Protein AF-A0A2P4QMA5-F1 (afdb_monomer_lite)

Secondary structure (DSSP, 8-state):
-HHHHHHHHHHHHHHHHHTT-S-HHHHHHHHHHHHHHTT-SSPPPHHHHHHHHHHHHHHHTTT-HHHHHHHHHHHH-SS-HHHHHHHHH-S---S-----TTTTHHHHHHHHHHHHHHHHHHHH-TTTS---HHHHHHHHHHHHHHHHHHHHHHHHHHHH-TT--TT-GGGSHHHHHHHHHHHHHHHHHHHH-TTHHHHHHHHHHHHHHHHHTT----HHHHHHHHHHHHTTS-GGG-----GGG---S-HHHHSS---

Structure (mmCIF, N/CA/C/O backbone):
data_AF-A0A2P4QMA5-F1
#
_entry.id   AF-A0A2P4QMA5-F1
#
loop_
_atom_site.group_PDB
_atom_site.id
_atom_site.type_symbol
_atom_site.label_atom_id
_atom_site.label_alt_id
_atom_site.label_comp_id
_atom_site.label_asym_id
_atom_site.label_entity_id
_atom_site.label_seq_id
_atom_site.pdbx_PDB_ins_code
_atom_site.Cartn_x
_atom_site.Cartn_y
_atom_site.Cartn_z
_atom_site.occupancy
_atom_site.B_iso_or_equiv
_atom_site.auth_seq_id
_atom_site.auth_comp_id
_atom_site.auth_asym_id
_atom_site.auth_atom_id
_atom_site.pdbx_PDB_model_num
ATOM 1 N N . MET A 1 1 ? -17.454 -18.646 23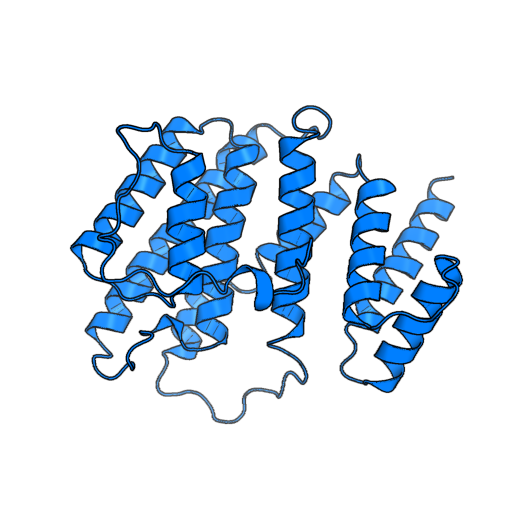.090 1.00 32.75 1 MET A N 1
ATOM 2 C CA . MET A 1 1 ? -17.421 -17.352 22.368 1.00 32.75 1 MET A CA 1
ATOM 3 C C . MET A 1 1 ? -16.168 -17.196 21.505 1.00 32.75 1 MET A C 1
ATOM 5 O O . MET A 1 1 ? -16.319 -17.121 20.299 1.00 32.75 1 MET A O 1
ATOM 9 N N . VAL A 1 2 ? -14.946 -17.261 22.054 1.00 24.50 2 VAL A N 1
ATOM 10 C CA . VAL A 1 2 ? -13.675 -17.095 21.297 1.00 24.50 2 VAL A CA 1
ATOM 11 C C . VAL A 1 2 ? -13.481 -18.101 20.140 1.00 24.50 2 VAL A C 1
ATOM 13 O O . VAL A 1 2 ? -12.929 -17.750 19.104 1.00 24.50 2 VAL A O 1
ATOM 16 N N . GLN A 1 3 ? -13.981 -19.336 20.260 1.00 23.36 3 GLN A N 1
ATOM 17 C CA . GLN A 1 3 ? -13.894 -20.343 19.187 1.00 23.36 3 GLN A CA 1
ATOM 18 C C . GLN A 1 3 ? -14.856 -20.109 18.007 1.00 23.36 3 GLN A C 1
ATOM 20 O O . GLN A 1 3 ? -14.558 -20.556 16.902 1.00 23.36 3 GLN A O 1
ATOM 25 N N . ILE A 1 4 ? -15.977 -19.407 18.215 1.00 29.34 4 ILE A N 1
ATOM 26 C CA . ILE A 1 4 ? -16.958 -19.117 17.152 1.00 29.34 4 ILE A CA 1
ATOM 27 C C . ILE A 1 4 ? -16.417 -17.994 16.257 1.00 29.34 4 ILE A C 1
ATOM 29 O O . ILE A 1 4 ? -16.331 -18.171 15.046 1.00 29.34 4 ILE A O 1
ATOM 33 N N . TYR A 1 5 ? -15.888 -16.924 16.867 1.00 29.39 5 TYR A N 1
ATOM 34 C CA . TYR A 1 5 ? -15.217 -15.830 16.153 1.00 29.39 5 TYR A CA 1
ATOM 35 C C . TYR A 1 5 ? -14.024 -16.299 15.308 1.00 29.39 5 TYR A C 1
ATOM 37 O O . TYR A 1 5 ? -13.790 -15.777 14.221 1.00 29.39 5 TYR A O 1
ATOM 45 N N . ARG A 1 6 ? -13.278 -17.307 15.783 1.00 29.84 6 ARG A N 1
ATOM 46 C CA . ARG A 1 6 ? -12.120 -17.861 15.065 1.00 29.84 6 ARG A CA 1
ATOM 47 C C . ARG A 1 6 ? -12.529 -18.657 13.820 1.00 29.84 6 ARG A C 1
ATOM 49 O O . ARG A 1 6 ? -11.827 -18.585 12.817 1.00 29.84 6 ARG A O 1
ATOM 56 N N . LYS A 1 7 ? -13.659 -19.375 13.878 1.00 30.81 7 LYS A N 1
ATOM 57 C CA . LYS A 1 7 ? -14.217 -20.113 12.733 1.00 30.81 7 LYS A CA 1
ATOM 58 C C . LYS A 1 7 ? -14.774 -19.163 11.673 1.00 30.81 7 LYS A C 1
ATOM 60 O O . LYS A 1 7 ? -14.420 -19.311 10.514 1.00 30.81 7 LYS A O 1
ATOM 65 N N . GLU A 1 8 ? -15.559 -18.157 12.060 1.00 36.59 8 GLU A N 1
ATOM 66 C CA . GLU A 1 8 ? -16.131 -17.192 11.103 1.00 36.59 8 GLU A CA 1
ATOM 67 C C . GLU A 1 8 ? -15.062 -16.347 10.395 1.00 36.59 8 GLU A C 1
ATOM 69 O O . GLU A 1 8 ? -15.147 -16.146 9.184 1.00 36.59 8 GLU A O 1
ATOM 74 N N . TYR A 1 9 ? -14.019 -15.924 11.119 1.00 39.56 9 TYR A N 1
ATOM 75 C CA . TYR A 1 9 ? -12.880 -15.209 10.536 1.00 39.56 9 TYR A CA 1
ATOM 76 C C . TYR A 1 9 ? -12.120 -16.078 9.524 1.00 39.56 9 TYR A C 1
ATOM 78 O O . TYR A 1 9 ? -11.794 -15.616 8.434 1.00 39.56 9 TYR A O 1
ATOM 86 N N . GLN A 1 10 ? -11.876 -17.355 9.849 1.00 38.22 10 GLN A N 1
ATOM 87 C CA . GLN A 1 10 ? -11.195 -18.290 8.948 1.00 38.22 10 GLN A CA 1
ATOM 88 C C . GLN A 1 10 ? -12.017 -18.595 7.694 1.00 38.22 10 GLN A C 1
ATOM 90 O O . GLN A 1 10 ? -11.462 -18.578 6.601 1.00 38.22 10 GLN A O 1
ATOM 95 N N . THR A 1 11 ? -13.327 -18.824 7.820 1.00 44.12 11 THR A N 1
ATOM 96 C CA . THR A 1 11 ? -14.190 -19.132 6.668 1.00 44.12 11 THR A CA 1
ATOM 97 C C . THR A 1 11 ? -14.345 -17.938 5.723 1.00 44.12 11 THR A C 1
ATOM 99 O O . THR A 1 11 ? -14.419 -18.126 4.515 1.00 44.12 11 THR A O 1
ATOM 102 N N . ARG A 1 12 ? -14.348 -16.701 6.234 1.00 46.75 12 ARG A N 1
ATOM 103 C CA . ARG A 1 12 ? -14.527 -15.500 5.397 1.00 46.75 12 ARG A CA 1
ATOM 104 C C . ARG A 1 12 ? -13.215 -14.934 4.857 1.00 46.75 12 ARG A C 1
ATOM 106 O O . ARG A 1 12 ? -13.182 -14.499 3.714 1.00 46.75 12 ARG A O 1
ATOM 113 N N . SER A 1 13 ? -12.116 -15.043 5.608 1.00 49.38 13 SER A N 1
ATOM 114 C CA . SER A 1 13 ? -10.766 -14.832 5.062 1.00 49.38 13 SER A CA 1
ATOM 115 C C . SER A 1 13 ? -10.452 -15.839 3.948 1.00 49.38 13 SER A C 1
ATOM 117 O O . SER A 1 13 ? -9.771 -15.499 2.986 1.00 49.38 13 SER A O 1
ATOM 119 N N . PHE A 1 14 ? -11.000 -17.054 4.037 1.00 50.94 14 PHE A N 1
ATOM 120 C CA . PHE A 1 14 ? -10.937 -18.049 2.971 1.00 50.94 14 PHE A CA 1
ATOM 121 C C . PHE A 1 14 ? -11.753 -17.649 1.731 1.00 50.94 14 PHE A C 1
ATOM 123 O O . PHE A 1 14 ? -11.253 -17.811 0.628 1.00 50.94 14 PHE A O 1
ATOM 130 N N . LEU A 1 15 ? -12.945 -17.059 1.885 1.00 54.97 15 LEU A N 1
ATOM 131 C CA . LEU A 1 15 ? -13.723 -16.541 0.747 1.00 54.97 15 LEU A CA 1
ATOM 132 C C . LEU A 1 15 ? -13.028 -15.377 0.029 1.00 54.97 15 LEU A C 1
ATOM 134 O O . LEU A 1 15 ? -13.084 -15.316 -1.192 1.00 54.97 15 LEU A O 1
ATOM 138 N N . VAL A 1 16 ? -12.324 -14.502 0.758 1.00 57.00 16 VAL A N 1
ATOM 139 C CA . VAL A 1 16 ? -11.479 -13.458 0.145 1.00 57.00 16 VAL A CA 1
ATOM 140 C C . VAL A 1 16 ? -10.368 -14.089 -0.695 1.00 57.00 16 VAL A C 1
ATOM 142 O O . VAL A 1 16 ? -10.158 -13.674 -1.826 1.00 57.00 16 VAL A O 1
ATOM 145 N N . ARG A 1 17 ? -9.724 -15.146 -0.184 1.00 57.94 17 ARG A N 1
ATOM 146 C CA . ARG A 1 17 ? -8.688 -15.884 -0.923 1.00 57.94 17 ARG A CA 1
ATOM 147 C C . ARG A 1 17 ? -9.235 -16.654 -2.125 1.00 57.94 17 ARG A C 1
ATOM 149 O O . ARG A 1 17 ? -8.573 -16.705 -3.146 1.00 57.94 17 ARG A O 1
ATOM 156 N N . LEU A 1 18 ? -10.438 -17.219 -2.035 1.00 56.91 18 LEU A N 1
ATOM 157 C CA . LEU A 1 18 ? -11.098 -17.869 -3.177 1.00 56.91 18 LEU A CA 1
ATOM 158 C C . LEU A 1 18 ? -11.553 -16.861 -4.234 1.00 56.91 18 LEU A C 1
ATOM 160 O O . LEU A 1 18 ? -11.498 -17.138 -5.426 1.00 56.91 18 LEU A O 1
ATOM 164 N N . ALA A 1 19 ? -11.968 -15.665 -3.814 1.00 52.97 19 ALA A N 1
ATOM 165 C CA . ALA A 1 19 ? -12.235 -14.570 -4.734 1.00 52.97 19 ALA A CA 1
ATOM 166 C C . ALA A 1 19 ? -10.954 -14.055 -5.415 1.00 52.97 19 ALA A C 1
ATOM 168 O O . ALA A 1 19 ? -11.072 -13.246 -6.328 1.00 52.97 19 ALA A O 1
ATOM 169 N N . GLN A 1 20 ? -9.765 -14.509 -5.000 1.00 56.38 20 GLN A N 1
ATOM 170 C CA . GLN A 1 20 ? -8.438 -14.236 -5.579 1.00 56.38 20 GLN A CA 1
ATOM 171 C C . GLN A 1 20 ? -7.851 -15.462 -6.307 1.00 56.38 20 GLN A C 1
ATOM 173 O O . GLN A 1 20 ? -6.670 -15.468 -6.634 1.00 56.38 20 GLN A O 1
ATOM 178 N N . ASP A 1 21 ? -8.639 -16.523 -6.512 1.00 58.81 21 ASP A N 1
ATOM 179 C CA . ASP A 1 21 ? -8.139 -17.749 -7.136 1.00 58.81 21 ASP A CA 1
ATOM 180 C C . ASP A 1 21 ? -7.845 -17.539 -8.631 1.00 58.81 21 ASP A C 1
ATOM 182 O O . ASP A 1 21 ? -8.540 -16.796 -9.325 1.00 58.81 21 ASP A O 1
ATOM 186 N N . ASP A 1 22 ? -6.821 -18.207 -9.148 1.00 56.88 22 ASP A N 1
ATOM 187 C CA . ASP A 1 22 ? -6.424 -18.107 -10.555 1.00 56.88 22 ASP A CA 1
ATOM 188 C C . ASP A 1 22 ? -7.530 -18.648 -11.474 1.00 56.88 22 ASP A C 1
ATOM 190 O O . ASP A 1 22 ? -7.745 -18.141 -12.583 1.00 56.88 22 ASP A O 1
ATOM 194 N N . ASP A 1 23 ? -8.316 -19.599 -10.970 1.00 66.94 23 ASP A N 1
ATOM 195 C CA . ASP A 1 23 ? -9.479 -20.150 -11.646 1.00 66.94 23 ASP A CA 1
ATOM 196 C C . ASP A 1 23 ? -10.669 -19.169 -11.624 1.00 66.94 23 ASP A C 1
ATOM 198 O O . ASP A 1 23 ? -11.224 -18.796 -10.583 1.00 66.94 23 ASP A O 1
ATOM 202 N N . ILE A 1 24 ? -11.088 -18.747 -12.819 1.00 69.44 24 ILE A N 1
ATOM 203 C CA . ILE A 1 24 ? -12.211 -17.828 -13.010 1.00 69.44 24 ILE A CA 1
ATOM 204 C C . ILE A 1 24 ? -13.537 -18.410 -12.504 1.00 69.44 24 ILE A C 1
ATOM 206 O O . ILE A 1 24 ? -14.380 -17.650 -12.020 1.00 69.44 24 ILE A O 1
ATOM 210 N N . ASP A 1 25 ? -13.713 -19.731 -12.552 1.00 72.31 25 ASP A N 1
ATOM 211 C CA . ASP A 1 25 ? -14.935 -20.398 -12.105 1.00 72.31 25 ASP A CA 1
ATOM 212 C C . ASP A 1 25 ? -15.016 -20.413 -10.572 1.00 72.31 25 ASP A C 1
ATOM 214 O O . ASP A 1 25 ? -16.089 -20.190 -9.995 1.00 72.31 25 ASP A O 1
ATOM 218 N N . LEU A 1 26 ? -13.874 -20.587 -9.894 1.00 71.50 26 LEU A N 1
ATOM 219 C CA . LEU A 1 26 ? -13.778 -20.473 -8.435 1.00 71.50 26 LEU A CA 1
ATOM 220 C C . LEU A 1 26 ? -14.031 -19.035 -7.969 1.00 71.50 26 LEU A C 1
ATOM 222 O O . LEU A 1 26 ? -14.785 -18.830 -7.013 1.00 71.50 26 LEU A O 1
ATOM 226 N N . ARG A 1 27 ? -13.500 -18.038 -8.687 1.00 71.44 27 ARG A N 1
ATOM 227 C CA . ARG A 1 27 ? -13.758 -16.617 -8.396 1.00 71.44 27 ARG A CA 1
ATOM 228 C C . ARG A 1 27 ? -15.223 -16.234 -8.550 1.00 71.44 27 ARG A C 1
ATOM 230 O O . ARG A 1 27 ? -15.784 -15.621 -7.641 1.00 71.44 27 ARG A O 1
ATOM 237 N N . HIS A 1 28 ? -15.867 -16.628 -9.649 1.00 78.12 28 HIS A N 1
ATOM 238 C CA . HIS A 1 28 ? -17.296 -16.362 -9.854 1.00 78.12 28 HIS A CA 1
ATOM 239 C C . HIS A 1 28 ? -18.155 -17.071 -8.807 1.00 78.12 28 HIS A C 1
ATOM 241 O O . HIS A 1 28 ? -19.105 -16.484 -8.287 1.00 78.12 28 HIS A O 1
ATOM 247 N N . SER A 1 29 ? -17.790 -18.302 -8.441 1.00 80.12 29 SER A N 1
ATOM 248 C CA . SER A 1 29 ? -18.470 -19.042 -7.376 1.00 80.12 29 SER A CA 1
ATOM 249 C C . SER A 1 29 ? -18.343 -18.33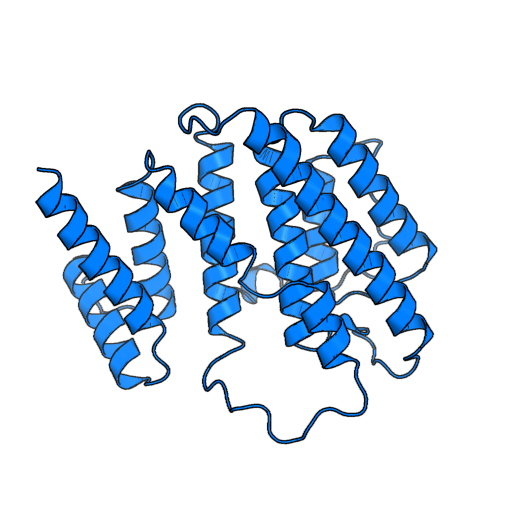0 -6.027 1.00 80.12 29 SER A C 1
ATOM 251 O O . SER A 1 29 ? -19.332 -18.196 -5.306 1.00 80.12 29 SER A O 1
ATOM 253 N N . ALA A 1 30 ? -17.157 -17.814 -5.693 1.00 77.06 30 ALA A N 1
ATOM 254 C CA . ALA A 1 30 ? -16.943 -17.036 -4.477 1.00 77.06 30 ALA A CA 1
ATOM 255 C C . ALA A 1 30 ? -17.736 -15.717 -4.490 1.00 77.06 30 ALA A C 1
ATOM 257 O O . ALA A 1 30 ? -18.385 -15.389 -3.496 1.00 77.06 30 ALA A O 1
ATOM 258 N N . 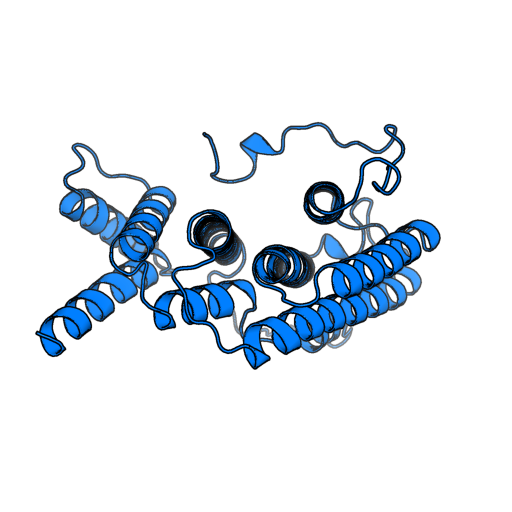ALA A 1 31 ? -17.747 -14.990 -5.611 1.00 80.31 31 ALA A N 1
ATOM 259 C CA . ALA A 1 31 ? -18.513 -13.752 -5.766 1.00 80.31 31 ALA A CA 1
ATOM 260 C C . ALA A 1 31 ? -20.026 -13.980 -5.606 1.00 80.31 31 ALA A C 1
ATOM 262 O O . ALA A 1 31 ? -20.705 -13.208 -4.921 1.00 80.31 31 ALA A O 1
ATOM 263 N N . LEU A 1 32 ? -20.547 -15.083 -6.156 1.00 84.25 32 LEU A N 1
ATOM 264 C CA . LEU A 1 32 ? -21.936 -15.499 -5.970 1.00 84.25 32 LEU A CA 1
ATOM 265 C C . LEU A 1 32 ? -22.236 -15.785 -4.492 1.00 84.25 32 LEU A C 1
ATOM 267 O O . LEU A 1 32 ? -23.174 -15.212 -3.942 1.00 84.25 32 LEU A O 1
ATOM 271 N N . MET A 1 33 ? -21.395 -16.582 -3.822 1.00 81.06 33 MET A N 1
ATOM 272 C CA . MET A 1 33 ? -21.553 -16.878 -2.391 1.00 81.06 33 MET A CA 1
ATOM 273 C C . MET A 1 33 ? -21.518 -15.610 -1.528 1.00 81.06 33 MET A C 1
ATOM 275 O O . MET A 1 33 ? -22.287 -15.487 -0.576 1.00 81.06 33 MET A O 1
ATOM 279 N N . ILE A 1 34 ? -20.640 -14.654 -1.850 1.00 82.12 34 ILE A N 1
ATOM 280 C CA . ILE A 1 34 ? -20.556 -13.365 -1.150 1.00 82.12 34 ILE A CA 1
ATOM 281 C C . ILE A 1 34 ? -21.826 -12.541 -1.383 1.00 82.12 34 ILE A C 1
ATOM 283 O O . ILE A 1 34 ? -22.343 -11.949 -0.433 1.00 82.12 34 ILE A O 1
ATOM 287 N N . SER A 1 35 ? -22.344 -12.523 -2.611 1.00 84.31 35 SER A N 1
ATOM 288 C CA . SER A 1 35 ? -23.571 -11.801 -2.969 1.00 84.31 35 SER A CA 1
ATOM 289 C C . SER A 1 35 ? -24.782 -12.341 -2.210 1.00 84.31 35 SER A C 1
ATOM 291 O O . SER A 1 35 ? -25.514 -11.573 -1.583 1.00 84.31 35 SER A O 1
ATOM 293 N N . GLU A 1 36 ? -24.937 -13.667 -2.189 1.00 84.69 36 GLU A N 1
ATOM 294 C CA . GLU A 1 36 ? -25.995 -14.361 -1.450 1.00 84.69 36 GLU A CA 1
ATOM 295 C C . GLU A 1 36 ? -25.875 -14.124 0.060 1.00 84.69 36 GLU A C 1
ATOM 297 O O . GLU A 1 36 ? -26.845 -13.739 0.714 1.00 84.69 36 GLU A O 1
ATOM 302 N N . ALA A 1 37 ? -24.672 -14.283 0.623 1.00 82.50 37 ALA A N 1
ATOM 303 C CA . ALA A 1 37 ? -24.423 -14.066 2.049 1.00 82.50 37 ALA A CA 1
ATOM 304 C C . ALA A 1 37 ? -24.631 -12.605 2.482 1.00 82.50 37 ALA A C 1
ATOM 306 O O . ALA A 1 37 ? -24.900 -12.343 3.657 1.00 82.50 37 ALA A O 1
ATOM 307 N N . SER A 1 38 ? -24.504 -11.663 1.545 1.00 81.19 38 SER A N 1
ATOM 308 C CA . SER A 1 38 ? -24.740 -10.233 1.763 1.00 81.19 38 SER A CA 1
ATOM 309 C C . SER A 1 38 ? -26.197 -9.821 1.522 1.00 81.19 38 SER A C 1
ATOM 311 O O . SER A 1 38 ? -26.536 -8.662 1.753 1.00 81.19 38 SER A O 1
ATOM 313 N N . GLY A 1 39 ? -27.060 -10.749 1.090 1.00 83.19 39 GLY A N 1
ATOM 314 C CA . GLY A 1 39 ? -28.479 -10.497 0.832 1.00 83.19 39 GLY A CA 1
ATOM 315 C C . GLY A 1 39 ? -28.740 -9.583 -0.367 1.00 83.19 39 GLY A C 1
ATOM 316 O O . GLY A 1 39 ? -29.739 -8.867 -0.368 1.00 83.19 39 GLY A O 1
ATOM 317 N N . LEU A 1 40 ? -27.840 -9.560 -1.354 1.00 84.50 40 LEU A N 1
ATOM 318 C CA . LEU A 1 40 ? -28.012 -8.751 -2.561 1.00 84.50 40 LEU A CA 1
ATOM 319 C C . LEU A 1 40 ? -29.024 -9.400 -3.514 1.00 84.50 40 LEU A C 1
ATOM 321 O O . LEU A 1 40 ? -29.016 -10.613 -3.705 1.00 84.50 40 LEU A O 1
ATOM 325 N N . GLU A 1 41 ? -29.881 -8.583 -4.134 1.00 81.94 41 GLU A N 1
ATOM 326 C CA . GLU A 1 41 ? -30.913 -9.054 -5.077 1.00 81.94 41 GLU A CA 1
ATOM 327 C C . GLU A 1 41 ? -30.327 -9.609 -6.383 1.00 81.94 41 GLU A C 1
ATOM 329 O O . GLU A 1 41 ? -30.946 -10.449 -7.035 1.00 81.94 41 GLU A O 1
ATOM 334 N N . ALA A 1 42 ? -29.132 -9.150 -6.757 1.00 83.88 42 ALA A N 1
ATOM 335 C CA . ALA A 1 42 ? -28.395 -9.622 -7.918 1.00 83.88 42 ALA A CA 1
ATOM 336 C C . ALA A 1 42 ? -26.938 -9.934 -7.536 1.00 83.88 42 ALA A C 1
ATOM 338 O O . ALA A 1 42 ? -26.363 -9.215 -6.710 1.00 83.88 42 ALA A O 1
ATOM 339 N N . PRO A 1 43 ? -26.324 -10.970 -8.140 1.00 85.25 43 PRO A N 1
ATOM 340 C CA . PRO A 1 43 ? -24.905 -11.247 -7.969 1.00 85.25 43 PRO A CA 1
ATOM 341 C C . PRO A 1 43 ? -24.050 -10.070 -8.438 1.00 85.25 43 PRO A C 1
ATOM 343 O O . PRO A 1 43 ? -24.323 -9.479 -9.484 1.00 85.25 43 PRO A O 1
ATOM 346 N N . VAL A 1 44 ? -23.011 -9.750 -7.672 1.00 81.94 44 VAL A N 1
ATOM 347 C CA . VAL A 1 44 ? -22.020 -8.737 -8.047 1.00 81.94 44 VAL A CA 1
ATOM 348 C C . VAL A 1 44 ? -20.810 -9.372 -8.726 1.00 81.94 44 VAL A C 1
ATOM 350 O O . VAL A 1 44 ? -20.580 -10.579 -8.617 1.00 81.94 44 VAL A O 1
ATOM 353 N N . ASP A 1 45 ? -20.027 -8.551 -9.422 1.00 81.75 45 ASP A N 1
ATOM 354 C CA . ASP A 1 45 ? -18.738 -8.975 -9.958 1.00 81.75 45 ASP A CA 1
ATOM 355 C C . ASP A 1 45 ? -17.722 -9.298 -8.843 1.00 81.75 45 ASP A C 1
ATOM 357 O O . ASP A 1 45 ? -17.921 -9.002 -7.660 1.00 81.75 45 ASP A O 1
ATOM 361 N N . CYS A 1 46 ? -16.620 -9.940 -9.232 1.00 76.81 46 CYS A N 1
ATOM 362 C CA . CYS A 1 46 ? -15.605 -10.417 -8.297 1.00 76.81 46 CYS A CA 1
ATOM 363 C C . CYS A 1 46 ? -14.920 -9.274 -7.533 1.00 76.81 46 CYS A C 1
ATOM 365 O O . CYS A 1 46 ? -14.631 -9.425 -6.346 1.00 76.81 46 CYS A O 1
ATOM 367 N N . ASP A 1 47 ? -14.690 -8.130 -8.175 1.00 76.06 47 ASP A N 1
ATOM 368 C CA . ASP A 1 47 ? -14.003 -6.997 -7.555 1.00 76.06 47 ASP A CA 1
ATOM 369 C C . ASP A 1 47 ? -14.908 -6.312 -6.524 1.00 76.06 47 ASP A C 1
ATOM 371 O O . ASP A 1 47 ? -14.499 -6.056 -5.387 1.00 76.06 47 ASP A O 1
ATOM 375 N N . ARG A 1 48 ? -16.190 -6.141 -6.851 1.00 80.44 48 ARG A N 1
ATOM 376 C CA . ARG A 1 48 ? -17.202 -5.639 -5.924 1.00 80.44 48 ARG A CA 1
ATOM 377 C C . ARG A 1 48 ? -17.454 -6.609 -4.771 1.00 80.44 48 ARG A C 1
ATOM 379 O O . ARG A 1 48 ? -17.664 -6.176 -3.637 1.00 80.44 48 ARG A O 1
ATOM 386 N N . ALA A 1 49 ? -17.399 -7.917 -5.018 1.00 79.38 49 ALA A N 1
ATOM 387 C CA . ALA A 1 49 ? -17.472 -8.917 -3.955 1.00 79.38 49 ALA A CA 1
ATOM 388 C C . ALA A 1 49 ? -16.294 -8.783 -2.970 1.00 79.38 49 ALA A C 1
ATOM 390 O O . ALA A 1 49 ? -16.503 -8.823 -1.752 1.00 79.38 49 ALA A O 1
ATOM 391 N N . ARG A 1 50 ? -15.070 -8.549 -3.472 1.00 77.62 50 ARG A N 1
ATOM 392 C CA . ARG A 1 50 ? -13.885 -8.284 -2.634 1.00 77.62 50 ARG A CA 1
ATOM 393 C C . ARG A 1 50 ? -14.072 -7.024 -1.791 1.00 77.62 50 ARG A C 1
ATOM 395 O O . ARG A 1 50 ? -13.859 -7.074 -0.579 1.00 77.62 50 ARG A O 1
ATOM 402 N N . GLU A 1 51 ? -14.545 -5.930 -2.384 1.00 82.56 51 GLU A N 1
ATOM 403 C CA . GLU A 1 51 ? -14.856 -4.691 -1.656 1.00 82.56 51 GLU A CA 1
ATOM 404 C C . GLU A 1 51 ? -15.823 -4.920 -0.493 1.00 82.56 51 GLU A C 1
ATOM 406 O O . GLU A 1 51 ? -15.553 -4.501 0.634 1.00 82.56 51 GLU A O 1
ATOM 411 N N . ILE A 1 52 ? -16.922 -5.639 -0.741 1.00 82.50 52 ILE A N 1
ATOM 412 C CA . ILE A 1 52 ? -17.917 -5.969 0.286 1.00 82.50 52 ILE A CA 1
ATOM 413 C C . ILE A 1 52 ? -17.274 -6.767 1.426 1.00 82.50 52 ILE A C 1
ATOM 415 O O . ILE A 1 52 ? -17.548 -6.503 2.601 1.00 82.50 52 ILE A O 1
ATOM 419 N N . CYS A 1 53 ? -16.387 -7.715 1.114 1.00 82.12 53 CYS A N 1
ATOM 420 C CA . CYS A 1 53 ? -15.647 -8.448 2.137 1.00 82.12 53 CYS A CA 1
ATOM 421 C C . CYS A 1 53 ? -14.734 -7.536 2.964 1.00 82.12 53 CYS A C 1
ATOM 423 O O . CYS A 1 53 ? -14.752 -7.627 4.194 1.00 82.12 53 CYS A O 1
ATOM 425 N N . PHE A 1 54 ? -13.965 -6.646 2.333 1.00 81.94 54 PHE A N 1
ATOM 426 C CA . PHE A 1 54 ? -13.106 -5.690 3.039 1.00 81.94 54 PHE A CA 1
ATOM 427 C C . PHE A 1 54 ? -13.917 -4.743 3.934 1.00 81.94 54 PHE A C 1
ATOM 429 O O . PHE A 1 54 ? -13.581 -4.553 5.110 1.00 81.94 54 PHE A O 1
ATOM 436 N N . GLU A 1 55 ? -15.033 -4.214 3.431 1.00 84.50 55 GLU A N 1
ATOM 437 C CA . GLU A 1 55 ? -15.964 -3.409 4.217 1.00 84.50 55 GLU A CA 1
ATOM 438 C C . GLU A 1 55 ? -16.515 -4.183 5.413 1.00 84.50 55 GLU A C 1
ATOM 440 O O . GLU A 1 55 ? -16.555 -3.663 6.529 1.00 84.50 55 GLU A O 1
ATOM 445 N N . TYR A 1 56 ? -16.932 -5.430 5.206 1.00 83.50 56 TYR A N 1
ATOM 446 C CA . TYR A 1 56 ? -17.469 -6.253 6.280 1.00 83.50 56 TYR A CA 1
ATOM 447 C C . TYR A 1 56 ? -16.410 -6.567 7.340 1.00 83.50 56 TYR A C 1
ATOM 449 O O . TYR A 1 56 ? -16.688 -6.439 8.535 1.00 83.50 56 TYR A O 1
ATOM 457 N N . MET A 1 57 ? -15.199 -6.960 6.926 1.00 82.19 57 MET A N 1
ATOM 458 C CA . MET A 1 57 ? -14.094 -7.265 7.839 1.00 82.19 57 MET A CA 1
ATOM 459 C C . MET A 1 57 ? -13.741 -6.048 8.691 1.00 82.19 57 MET A C 1
ATOM 461 O O . MET A 1 57 ? -13.618 -6.158 9.909 1.00 82.19 57 MET A O 1
ATOM 465 N N . THR A 1 58 ? -13.638 -4.879 8.067 1.00 81.50 58 THR A N 1
ATOM 466 C CA . THR A 1 58 ? -13.259 -3.640 8.756 1.00 81.50 58 THR A CA 1
ATOM 467 C C . THR A 1 58 ? -14.360 -3.124 9.671 1.00 81.50 58 THR A C 1
ATOM 469 O O . THR A 1 58 ? -14.059 -2.687 10.776 1.00 81.50 58 THR A O 1
ATOM 472 N N . LYS A 1 59 ? -15.637 -3.272 9.295 1.00 83.12 59 LYS A N 1
ATOM 473 C CA . LYS A 1 59 ? -16.781 -2.975 10.178 1.00 83.12 59 LYS A CA 1
ATOM 474 C C . LYS A 1 59 ? -16.863 -3.945 11.365 1.00 83.12 59 LYS A C 1
ATOM 476 O O . LYS A 1 59 ? -17.087 -3.518 12.493 1.00 83.12 59 LYS A O 1
ATOM 481 N N . SER A 1 60 ? -16.679 -5.243 11.125 1.00 82.62 60 SER A N 1
ATOM 482 C CA . SER A 1 60 ? -16.902 -6.295 12.133 1.00 82.62 60 SER A CA 1
ATOM 483 C C . SER A 1 60 ? -15.734 -6.463 13.103 1.00 82.62 60 SER A C 1
ATOM 485 O O . SER A 1 60 ? -15.934 -6.827 14.262 1.00 82.62 60 SER A O 1
ATOM 487 N N . TYR A 1 61 ? -14.513 -6.189 12.644 1.00 80.81 61 TYR A N 1
ATOM 488 C CA . TYR A 1 61 ? -13.282 -6.340 13.417 1.00 80.81 61 TYR A CA 1
ATOM 489 C C . TYR A 1 61 ? -12.545 -5.005 13.586 1.00 80.81 61 TYR A C 1
ATOM 491 O O . TYR A 1 61 ? -11.323 -4.998 13.725 1.00 80.81 61 TYR A O 1
ATOM 499 N N . SER A 1 62 ? -13.274 -3.883 13.637 1.00 79.81 62 SER A N 1
ATOM 500 C CA . SER A 1 62 ? -12.698 -2.528 13.715 1.00 79.81 62 SER A CA 1
ATOM 501 C C . SER A 1 62 ? -11.769 -2.304 14.911 1.00 79.81 62 SER A C 1
ATOM 503 O O . SER A 1 62 ? -10.877 -1.473 14.843 1.00 79.81 62 SER A O 1
ATOM 505 N N . LYS A 1 63 ? -11.914 -3.079 15.993 1.00 79.44 63 LYS A N 1
ATOM 506 C CA . LYS A 1 63 ? -11.047 -3.018 17.188 1.00 79.44 63 LYS A CA 1
ATOM 507 C C . LYS A 1 63 ? -9.894 -4.028 17.180 1.00 79.44 63 LYS A C 1
ATOM 509 O O . LYS A 1 63 ? -9.152 -4.132 18.154 1.00 79.44 63 LYS A O 1
ATOM 514 N N . SER A 1 64 ? -9.776 -4.843 16.135 1.00 83.00 64 SER A N 1
ATOM 515 C CA . SER A 1 64 ? -8.797 -5.926 16.075 1.00 83.00 64 SER A CA 1
ATOM 516 C C . SER A 1 64 ? -7.465 -5.421 15.542 1.00 83.00 64 SER A C 1
ATOM 518 O O . SER A 1 64 ? -7.319 -5.211 14.341 1.00 83.00 64 SER A O 1
ATOM 520 N N . LEU A 1 65 ? -6.453 -5.325 16.408 1.00 81.56 65 LEU A N 1
ATOM 521 C CA . LEU A 1 65 ? -5.081 -5.022 15.982 1.00 81.56 65 LEU A CA 1
ATOM 522 C C . LEU A 1 65 ? -4.585 -6.004 14.903 1.00 81.56 65 LEU A C 1
ATOM 524 O O . LEU A 1 65 ? -3.901 -5.601 13.968 1.00 81.56 65 LEU A O 1
ATOM 528 N N . TYR A 1 66 ? -4.983 -7.278 14.990 1.00 82.88 66 TYR A N 1
ATOM 529 C CA . TYR A 1 66 ? -4.617 -8.306 14.013 1.00 82.88 66 TYR A CA 1
ATOM 530 C C . TYR A 1 66 ? -5.124 -8.004 12.602 1.00 82.88 66 TYR A C 1
ATOM 532 O O . TYR A 1 66 ? -4.408 -8.278 11.642 1.00 82.88 66 TYR A O 1
ATOM 540 N N . LEU A 1 67 ? -6.325 -7.426 12.469 1.00 84.62 67 LEU A N 1
ATOM 541 C CA . LEU A 1 67 ? -6.842 -7.018 11.164 1.00 84.62 67 LEU A CA 1
ATOM 542 C C . LEU A 1 67 ? -5.922 -5.957 10.556 1.00 84.62 67 LEU A C 1
ATOM 544 O O . LEU A 1 67 ? -5.477 -6.110 9.425 1.00 84.62 67 LEU A O 1
ATOM 548 N N . TYR A 1 68 ? -5.585 -4.916 11.318 1.00 83.50 68 TYR A N 1
ATOM 549 C CA . TYR A 1 68 ? -4.744 -3.831 10.814 1.00 83.50 68 TYR A CA 1
ATOM 550 C C . TYR A 1 68 ? -3.323 -4.278 10.510 1.00 83.50 68 TYR A C 1
ATOM 552 O O . TYR A 1 68 ? -2.780 -3.878 9.489 1.00 83.50 68 TYR A O 1
ATOM 560 N N . VAL A 1 69 ? -2.738 -5.156 11.327 1.00 83.69 69 VAL A N 1
ATOM 561 C CA . VAL A 1 69 ? -1.440 -5.768 11.010 1.00 83.69 69 VAL A CA 1
ATOM 562 C C . VAL A 1 69 ? -1.523 -6.576 9.711 1.00 83.69 69 VAL A C 1
ATOM 564 O O . VAL A 1 69 ? -0.626 -6.469 8.883 1.00 83.69 69 VAL A O 1
ATOM 567 N N . SER A 1 70 ? -2.610 -7.321 9.482 1.00 83.88 70 SER A N 1
ATOM 568 C CA . SER A 1 70 ? -2.816 -8.063 8.231 1.00 83.88 70 SER A CA 1
ATOM 569 C C . SER A 1 70 ? -2.982 -7.138 7.019 1.00 83.88 70 SER A C 1
ATOM 571 O O . SER A 1 70 ? -2.425 -7.412 5.958 1.00 83.88 70 SER A O 1
ATOM 573 N N . LEU A 1 71 ? -3.721 -6.033 7.158 1.00 87.31 71 LEU A N 1
ATOM 574 C CA . LEU A 1 71 ? -3.860 -5.024 6.101 1.00 87.31 71 LEU A CA 1
ATOM 575 C C . LEU A 1 71 ? -2.518 -4.335 5.820 1.00 87.31 71 LEU A C 1
ATOM 577 O O . LEU A 1 71 ? -2.182 -4.085 4.667 1.00 87.31 71 LEU A O 1
ATOM 581 N N . LEU A 1 72 ? -1.718 -4.087 6.860 1.00 87.12 72 LEU A N 1
ATOM 582 C CA . LEU A 1 72 ? -0.374 -3.536 6.716 1.00 87.12 72 LEU A CA 1
ATOM 583 C C . LEU A 1 72 ? 0.561 -4.492 5.981 1.00 87.12 72 LEU A C 1
ATOM 585 O O . LEU A 1 72 ? 1.244 -4.073 5.057 1.00 87.12 72 LEU A O 1
ATOM 589 N N . GLN A 1 73 ? 0.535 -5.779 6.318 1.00 85.00 73 GLN A N 1
ATOM 590 C CA . GLN A 1 73 ? 1.269 -6.804 5.572 1.00 85.00 73 GLN A CA 1
ATOM 591 C C . GLN A 1 73 ? 0.822 -6.871 4.106 1.00 85.00 73 GLN A C 1
ATOM 593 O O . GLN A 1 73 ? 1.650 -7.048 3.213 1.00 85.00 73 GLN A O 1
ATOM 598 N N . THR A 1 74 ? -0.476 -6.672 3.853 1.00 85.25 74 THR A N 1
ATOM 599 C CA . THR A 1 74 ? -1.035 -6.646 2.495 1.00 85.25 74 THR A CA 1
ATOM 600 C C . THR A 1 74 ? -0.468 -5.487 1.682 1.00 85.25 74 THR A C 1
ATOM 602 O O . THR A 1 74 ? -0.128 -5.705 0.525 1.00 85.25 74 THR A O 1
ATOM 605 N N . ILE A 1 75 ? -0.295 -4.288 2.258 1.00 87.94 75 ILE A N 1
ATOM 606 C CA . ILE A 1 75 ? 0.323 -3.160 1.538 1.00 87.94 75 ILE A CA 1
ATOM 607 C C . ILE A 1 75 ? 1.848 -3.289 1.444 1.00 87.94 75 ILE A C 1
ATOM 609 O O . ILE A 1 75 ? 2.400 -3.024 0.380 1.00 87.94 75 ILE A O 1
ATOM 613 N N . THR A 1 76 ? 2.544 -3.755 2.489 1.00 83.75 76 THR A N 1
ATOM 614 C CA . THR A 1 76 ? 4.017 -3.832 2.476 1.00 83.75 76 THR A CA 1
ATOM 615 C C . THR A 1 76 ? 4.540 -4.944 1.577 1.00 83.75 76 THR A C 1
ATOM 617 O O . THR A 1 76 ? 5.634 -4.818 1.038 1.00 83.75 76 THR A O 1
ATOM 620 N N . GLY A 1 77 ? 3.762 -6.013 1.392 1.00 79.44 77 GLY A N 1
ATOM 621 C CA . GLY A 1 77 ? 4.213 -7.207 0.686 1.00 79.44 77 GLY A CA 1
ATOM 622 C C . GLY A 1 77 ? 5.205 -8.032 1.511 1.00 79.44 77 GLY A C 1
ATOM 623 O O . GLY A 1 77 ? 5.540 -7.685 2.648 1.00 79.44 77 GLY A O 1
ATOM 624 N N . SER A 1 78 ? 5.634 -9.155 0.933 1.00 71.56 78 SER A N 1
ATOM 625 C CA . SER A 1 78 ? 6.547 -10.115 1.577 1.00 71.56 78 SER A CA 1
ATOM 626 C C . SER A 1 78 ? 8.007 -9.912 1.171 1.00 71.56 78 SER A C 1
ATOM 628 O O . SER A 1 78 ? 8.909 -10.201 1.956 1.00 71.56 78 SER A O 1
ATOM 630 N N . ASP A 1 79 ? 8.235 -9.409 -0.041 1.00 75.31 79 ASP A N 1
ATOM 631 C CA . ASP A 1 79 ? 9.567 -9.242 -0.613 1.00 75.31 79 ASP A CA 1
ATOM 632 C C . ASP A 1 79 ? 10.151 -7.874 -0.267 1.00 75.31 79 ASP A C 1
ATOM 634 O O . ASP A 1 79 ? 9.434 -6.875 -0.156 1.00 75.31 79 ASP A O 1
ATOM 638 N N . LYS A 1 80 ? 11.478 -7.807 -0.114 1.00 80.50 80 LYS A N 1
ATOM 639 C CA . LYS A 1 80 ? 12.135 -6.526 0.147 1.00 80.50 80 LYS A CA 1
ATOM 640 C C . LYS A 1 80 ? 12.193 -5.692 -1.138 1.00 80.50 80 LYS A C 1
ATOM 642 O O . LYS A 1 80 ? 12.638 -6.210 -2.166 1.00 80.50 80 LYS A O 1
ATOM 647 N N . PRO A 1 81 ? 11.802 -4.404 -1.103 1.00 81.81 81 PRO A N 1
ATOM 648 C CA . PRO A 1 81 ? 11.743 -3.574 -2.305 1.00 81.81 81 PRO A CA 1
ATOM 649 C C . PRO A 1 81 ? 13.044 -3.514 -3.114 1.00 81.81 81 PRO A C 1
ATOM 651 O O . PRO A 1 81 ? 13.023 -3.545 -4.344 1.00 81.81 81 PRO A O 1
ATOM 654 N N . ASP A 1 82 ? 14.184 -3.452 -2.428 1.00 81.00 82 ASP A N 1
ATOM 655 C CA . ASP A 1 82 ? 15.515 -3.407 -3.027 1.00 81.00 82 ASP A CA 1
ATOM 656 C C . ASP A 1 82 ? 15.889 -4.719 -3.722 1.00 81.00 82 ASP A C 1
ATOM 658 O O . ASP A 1 82 ? 16.422 -4.697 -4.830 1.00 81.00 82 ASP A O 1
ATOM 662 N N . GLU A 1 83 ? 15.571 -5.862 -3.114 1.00 82.62 83 GLU A N 1
ATOM 663 C CA . GLU A 1 83 ? 15.811 -7.184 -3.704 1.00 82.62 83 GLU A CA 1
ATOM 664 C C . GLU A 1 83 ? 15.010 -7.363 -5.002 1.00 82.62 83 GLU A C 1
ATOM 666 O O . GLU A 1 83 ? 15.565 -7.816 -6.006 1.00 82.62 83 GLU A O 1
ATOM 671 N N . VAL A 1 84 ? 13.744 -6.928 -5.023 1.00 79.94 84 VAL A N 1
ATOM 672 C CA . VAL A 1 84 ? 12.881 -7.019 -6.212 1.00 79.94 84 VAL A CA 1
ATOM 673 C C . VAL A 1 84 ? 13.388 -6.124 -7.345 1.00 79.94 84 VAL A C 1
ATOM 675 O O . VAL A 1 84 ? 13.511 -6.577 -8.484 1.00 79.94 84 VAL A O 1
ATOM 678 N N . ILE A 1 85 ? 13.740 -4.867 -7.051 1.00 78.81 85 ILE A N 1
ATOM 679 C CA . ILE A 1 85 ? 14.271 -3.935 -8.062 1.00 78.81 85 ILE A CA 1
ATOM 680 C C . ILE A 1 85 ? 15.612 -4.442 -8.617 1.00 78.81 85 ILE A C 1
ATOM 682 O O . ILE A 1 85 ? 15.840 -4.403 -9.829 1.00 78.81 85 ILE A O 1
ATOM 686 N N . ASN A 1 86 ? 16.490 -4.967 -7.760 1.00 81.25 86 ASN A N 1
ATOM 687 C CA . ASN A 1 86 ? 17.767 -5.545 -8.182 1.00 81.25 86 ASN A CA 1
ATOM 688 C C . ASN A 1 86 ? 17.581 -6.811 -9.038 1.00 81.25 86 ASN A C 1
ATOM 690 O O . ASN A 1 86 ? 18.307 -7.012 -10.012 1.00 81.25 86 ASN A O 1
ATOM 694 N N . ALA A 1 87 ? 16.592 -7.651 -8.726 1.00 78.44 87 ALA A N 1
ATOM 695 C CA . ALA A 1 87 ? 16.269 -8.828 -9.530 1.00 78.44 87 ALA A CA 1
ATOM 696 C C . ALA A 1 87 ? 15.728 -8.451 -10.921 1.00 78.44 87 ALA A C 1
ATOM 698 O O . ALA A 1 87 ? 16.134 -9.039 -11.922 1.00 78.44 87 ALA A O 1
ATOM 699 N N . GLU A 1 88 ? 14.863 -7.436 -11.002 1.00 74.12 88 GLU A N 1
ATOM 700 C CA . GLU A 1 88 ? 14.294 -6.925 -12.260 1.00 74.12 88 GLU A CA 1
ATOM 701 C C . GLU A 1 88 ? 15.313 -6.174 -13.138 1.00 74.12 88 GLU A C 1
ATOM 703 O O . GLU A 1 88 ? 15.105 -6.000 -14.343 1.00 74.12 88 GLU A O 1
ATOM 708 N N . THR A 1 89 ? 16.417 -5.711 -12.552 1.00 72.75 89 THR A N 1
ATOM 709 C CA . THR A 1 89 ? 17.502 -5.003 -13.256 1.00 72.75 89 THR A CA 1
ATOM 710 C C . THR A 1 89 ? 18.663 -5.908 -13.638 1.00 72.75 89 THR A C 1
ATOM 712 O O . THR A 1 89 ? 19.501 -5.506 -14.448 1.00 72.75 89 THR A O 1
ATOM 715 N N . ASN A 1 90 ? 18.714 -7.131 -13.107 1.00 70.06 90 ASN A N 1
ATOM 716 C CA . ASN A 1 90 ? 19.784 -8.067 -13.407 1.00 70.06 90 ASN A CA 1
ATOM 717 C C . ASN A 1 90 ? 19.694 -8.543 -14.876 1.00 70.06 90 ASN A C 1
ATOM 719 O O . ASN A 1 90 ? 18.684 -9.133 -15.267 1.00 70.06 90 ASN A O 1
ATOM 723 N N . PRO A 1 91 ? 20.744 -8.338 -15.697 1.00 59.44 91 PRO A N 1
ATOM 724 C CA . PRO A 1 91 ? 20.755 -8.761 -17.100 1.00 59.44 91 PRO A CA 1
ATOM 725 C C . PRO A 1 91 ? 20.744 -10.288 -17.270 1.00 59.44 91 PRO A C 1
ATOM 727 O O . PRO A 1 91 ? 20.383 -10.783 -18.335 1.00 59.44 91 PRO A O 1
ATOM 730 N N . ILE A 1 92 ? 21.105 -11.047 -16.229 1.00 56.91 92 ILE A N 1
ATOM 731 C CA . ILE A 1 92 ? 21.056 -12.514 -16.200 1.00 56.91 92 ILE A CA 1
ATOM 732 C C . ILE A 1 92 ? 19.714 -12.943 -15.602 1.00 56.91 92 ILE A C 1
ATOM 734 O O . ILE A 1 92 ? 19.643 -13.664 -14.605 1.00 56.91 92 ILE A O 1
ATOM 738 N N . ARG A 1 93 ? 18.613 -12.462 -16.177 1.00 55.03 93 ARG A N 1
ATOM 739 C CA . ARG A 1 93 ? 17.302 -12.971 -15.794 1.00 55.03 93 ARG A CA 1
ATOM 740 C C . ARG A 1 93 ? 17.153 -14.351 -16.424 1.00 55.03 93 ARG A C 1
ATOM 742 O O . ARG A 1 93 ? 17.060 -14.484 -17.642 1.00 55.03 93 ARG A O 1
ATOM 749 N N . ILE A 1 94 ? 17.198 -15.389 -15.596 1.00 50.88 94 ILE A N 1
ATOM 750 C CA . ILE A 1 94 ? 16.929 -16.760 -16.029 1.00 50.88 94 ILE A CA 1
ATOM 751 C C . ILE A 1 94 ? 15.502 -16.761 -16.597 1.00 50.88 94 ILE A C 1
ATOM 753 O O . ILE A 1 94 ? 14.552 -16.456 -15.883 1.00 50.88 94 ILE A O 1
ATOM 757 N N . LEU A 1 95 ? 15.375 -17.070 -17.892 1.00 53.59 95 LEU A N 1
ATOM 758 C CA . LEU A 1 95 ? 14.136 -17.063 -18.695 1.00 53.59 95 LEU A CA 1
ATOM 759 C C . LEU A 1 95 ? 13.009 -17.962 -18.152 1.00 53.59 95 LEU A C 1
ATOM 761 O O . LEU A 1 95 ? 11.894 -17.914 -18.655 1.00 53.59 95 LEU A O 1
ATOM 765 N N . PHE A 1 96 ? 13.292 -18.754 -17.121 1.00 48.44 96 PHE A N 1
ATOM 766 C CA . PHE A 1 96 ? 12.339 -19.601 -16.420 1.00 48.44 96 PHE A CA 1
ATOM 767 C C . PHE A 1 96 ? 12.093 -19.025 -15.028 1.00 48.44 96 PHE A C 1
ATOM 769 O O . PHE A 1 96 ? 12.562 -19.548 -14.018 1.00 48.44 96 PHE A O 1
ATOM 776 N N . VAL A 1 97 ? 11.380 -17.904 -14.982 1.00 50.75 97 VAL A N 1
ATOM 777 C CA . VAL A 1 97 ? 10.664 -17.528 -13.765 1.00 50.75 97 VAL A CA 1
ATOM 778 C C . VAL A 1 97 ? 9.528 -18.539 -13.645 1.00 50.75 97 VAL A C 1
ATOM 780 O O . VAL A 1 97 ? 8.806 -18.748 -14.616 1.00 50.75 97 VAL A O 1
ATOM 783 N N . VAL A 1 98 ? 9.419 -19.216 -12.498 1.00 47.25 98 VAL A N 1
ATOM 784 C CA . VAL A 1 98 ? 8.245 -20.038 -12.172 1.00 47.25 98 VAL A CA 1
ATOM 785 C C . VAL A 1 98 ? 7.023 -19.173 -12.454 1.00 47.25 98 VAL A C 1
ATOM 787 O O . VAL A 1 98 ? 6.901 -18.108 -11.850 1.00 47.25 98 VAL A O 1
ATOM 790 N N . GLU A 1 99 ? 6.196 -19.572 -13.424 1.00 40.28 99 GLU A N 1
ATOM 791 C CA . GLU A 1 99 ? 4.957 -18.869 -13.745 1.00 40.28 99 GLU A CA 1
ATOM 792 C C . GLU A 1 99 ? 4.145 -18.762 -12.458 1.00 40.28 99 GLU A C 1
ATOM 794 O O . GLU A 1 99 ? 3.621 -19.749 -11.945 1.00 40.28 99 GLU A O 1
ATOM 799 N N . ASN A 1 100 ? 4.116 -17.562 -11.890 1.00 44.19 100 ASN A N 1
ATOM 800 C CA . ASN A 1 100 ? 3.180 -17.231 -10.843 1.00 44.19 100 ASN A CA 1
ATOM 801 C C . ASN A 1 100 ? 1.904 -16.827 -11.605 1.00 44.19 100 ASN A C 1
ATOM 803 O O . ASN A 1 100 ? 1.971 -15.865 -12.379 1.00 44.19 100 ASN A O 1
ATOM 807 N N . PRO A 1 101 ? 0.799 -17.587 -11.544 1.00 39.00 101 PRO A N 1
ATOM 808 C CA . PRO A 1 101 ? -0.171 -17.567 -12.639 1.00 39.00 101 PRO A CA 1
ATOM 809 C C . PRO A 1 101 ? -1.084 -16.328 -12.697 1.00 39.00 101 PRO A C 1
ATOM 811 O O . PRO A 1 101 ? -1.931 -16.274 -13.583 1.00 39.00 101 PRO A O 1
ATOM 814 N N . ASN A 1 102 ? -0.940 -15.318 -11.816 1.00 48.00 102 ASN A N 1
ATOM 815 C CA . ASN A 1 102 ? -2.030 -14.336 -11.628 1.00 48.00 102 ASN A CA 1
ATOM 816 C C . ASN A 1 102 ? -1.666 -12.896 -11.164 1.00 48.00 102 ASN A C 1
ATOM 818 O O . ASN A 1 102 ? -2.479 -12.162 -10.610 1.00 48.00 102 ASN A O 1
ATOM 822 N N . ILE A 1 103 ? -0.432 -12.436 -11.372 1.00 45.44 103 ILE A N 1
ATOM 823 C CA . ILE A 1 103 ? 0.253 -11.557 -10.390 1.00 45.44 103 ILE A CA 1
ATOM 824 C C . ILE A 1 103 ? 0.095 -10.020 -10.442 1.00 45.44 103 ILE A C 1
ATOM 826 O O . ILE A 1 103 ? 0.624 -9.366 -9.549 1.00 45.44 103 ILE A O 1
ATOM 830 N N . TYR A 1 104 ? -0.545 -9.385 -11.434 1.00 47.03 104 TYR A N 1
ATOM 831 C CA . TYR A 1 104 ? -0.420 -7.908 -11.564 1.00 47.03 104 TYR A CA 1
ATOM 832 C C . TYR A 1 104 ? -1.700 -7.096 -11.357 1.00 47.03 104 TYR A C 1
ATOM 834 O O . TYR A 1 104 ? -1.628 -5.978 -10.847 1.00 47.03 104 TYR A O 1
ATOM 842 N N . LYS A 1 105 ? -2.869 -7.615 -11.750 1.00 51.22 105 LYS A N 1
ATOM 843 C CA . LYS A 1 105 ? -4.123 -6.848 -11.662 1.00 51.22 105 LYS A CA 1
ATOM 844 C C . LYS A 1 105 ? -4.799 -6.992 -10.297 1.00 51.22 105 LYS A C 1
ATOM 846 O O . LYS A 1 105 ? -5.404 -6.042 -9.819 1.00 51.22 105 LYS A O 1
ATOM 851 N N . GLU A 1 106 ? -4.667 -8.158 -9.672 1.00 55.34 106 GLU A N 1
ATOM 852 C CA . GLU A 1 106 ? -5.373 -8.508 -8.433 1.00 55.34 106 GLU A CA 1
ATOM 853 C C . GLU A 1 106 ? -4.652 -7.969 -7.195 1.00 55.34 106 GLU A C 1
ATOM 855 O O . GLU A 1 106 ? -5.273 -7.312 -6.360 1.00 55.34 106 GLU A O 1
ATOM 860 N N . ASP A 1 107 ? -3.322 -8.089 -7.173 1.00 64.94 107 ASP A N 1
ATOM 861 C CA . ASP A 1 107 ? -2.457 -7.489 -6.155 1.00 64.94 107 ASP A CA 1
ATOM 862 C C . ASP A 1 107 ? -2.726 -5.991 -5.982 1.00 64.94 107 ASP A C 1
ATOM 864 O O . ASP A 1 107 ? -2.837 -5.499 -4.861 1.00 64.94 107 ASP A O 1
ATOM 868 N N . LEU A 1 108 ? -2.864 -5.247 -7.085 1.00 74.50 108 LEU A N 1
ATOM 869 C CA . LEU A 1 108 ? -3.074 -3.803 -7.019 1.00 74.50 108 LEU A CA 1
ATOM 870 C C . LEU A 1 108 ? -4.413 -3.439 -6.364 1.00 74.50 108 LEU A C 1
ATOM 872 O O . LEU A 1 108 ? -4.456 -2.491 -5.580 1.00 74.50 108 LEU A O 1
ATOM 876 N N . ILE A 1 109 ? -5.474 -4.200 -6.641 1.00 76.12 109 ILE A N 1
ATOM 877 C CA . ILE A 1 109 ? -6.803 -3.983 -6.055 1.00 76.12 109 ILE A CA 1
ATOM 878 C C . ILE A 1 109 ? -6.754 -4.243 -4.550 1.00 76.12 109 ILE A C 1
ATOM 880 O O . ILE A 1 109 ? -7.190 -3.400 -3.769 1.00 76.12 109 ILE A O 1
ATOM 884 N N . ASP A 1 110 ? -6.155 -5.350 -4.113 1.00 78.06 110 ASP A N 1
ATOM 885 C CA . ASP A 1 110 ? -6.058 -5.666 -2.684 1.00 78.06 110 ASP A CA 1
ATOM 886 C C . ASP A 1 110 ? -5.205 -4.657 -1.919 1.00 78.06 110 ASP A C 1
ATOM 888 O O . ASP A 1 110 ? -5.563 -4.240 -0.814 1.00 78.06 110 ASP A O 1
ATOM 892 N N . ILE A 1 111 ? -4.101 -4.209 -2.522 1.00 84.12 111 ILE A N 1
ATOM 893 C CA . ILE A 1 111 ? -3.274 -3.134 -1.972 1.00 84.12 111 ILE A CA 1
ATOM 894 C C . ILE A 1 111 ? -4.104 -1.848 -1.826 1.00 84.12 111 ILE A C 1
ATOM 896 O O . ILE A 1 111 ? -4.045 -1.194 -0.781 1.00 84.12 111 ILE A O 1
ATOM 900 N N . GLN A 1 112 ? -4.890 -1.484 -2.844 1.00 84.25 112 GLN A N 1
ATOM 901 C CA . GLN A 1 112 ? -5.734 -0.285 -2.844 1.00 84.25 112 GLN A CA 1
ATOM 902 C C . GLN A 1 112 ? -6.845 -0.357 -1.794 1.00 84.25 112 GLN A C 1
ATOM 904 O O . GLN A 1 112 ? -7.058 0.608 -1.052 1.00 84.25 112 GLN A O 1
ATOM 909 N N . LEU A 1 113 ? -7.526 -1.498 -1.685 1.00 84.56 113 LEU A N 1
ATOM 910 C CA . LEU A 1 113 ? -8.558 -1.725 -0.676 1.00 84.56 113 LEU A CA 1
ATOM 911 C C . LEU A 1 113 ? -7.957 -1.700 0.729 1.00 84.56 113 LEU A C 1
ATOM 913 O O . LEU A 1 113 ? -8.473 -1.000 1.606 1.00 84.56 113 LEU A O 1
ATOM 917 N N . ALA A 1 114 ? -6.825 -2.371 0.942 1.00 87.50 114 ALA A N 1
ATOM 918 C CA . ALA A 1 114 ? -6.121 -2.332 2.217 1.00 87.50 114 ALA A CA 1
ATOM 919 C C . ALA A 1 114 ? -5.712 -0.901 2.593 1.00 87.50 114 ALA A C 1
ATOM 921 O O . ALA A 1 114 ? -5.982 -0.469 3.717 1.00 87.50 114 ALA A O 1
ATOM 922 N N . TYR A 1 115 ? -5.152 -0.136 1.651 1.00 88.62 115 TYR A N 1
ATOM 923 C CA . TYR A 1 115 ? -4.811 1.274 1.844 1.00 88.62 115 TYR A CA 1
ATOM 924 C C . TYR A 1 115 ? -6.035 2.123 2.214 1.00 88.62 115 TYR A C 1
ATOM 926 O O . TYR A 1 115 ? -5.999 2.840 3.218 1.00 88.62 115 TYR A O 1
ATOM 934 N N . LYS A 1 116 ? -7.140 2.010 1.462 1.00 86.88 116 LYS A N 1
ATOM 935 C CA . LYS A 1 116 ? -8.399 2.735 1.718 1.00 86.88 116 LYS A CA 1
ATOM 936 C C . LYS A 1 116 ? -8.905 2.485 3.137 1.00 86.88 116 LYS A C 1
ATOM 938 O O . LYS A 1 116 ? -9.233 3.429 3.859 1.00 86.88 116 LYS A O 1
ATOM 943 N N . HIS A 1 117 ? -8.948 1.221 3.547 1.00 84.56 117 HIS A N 1
ATOM 944 C CA . HIS A 1 117 ? -9.464 0.838 4.856 1.00 84.56 117 HIS A CA 1
ATOM 945 C C . HIS A 1 117 ? -8.523 1.208 6.007 1.00 84.56 117 HIS A C 1
ATOM 947 O O . HIS A 1 117 ? -9.005 1.643 7.053 1.00 84.56 117 HIS A O 1
ATOM 953 N N . LEU A 1 118 ? -7.205 1.117 5.812 1.00 86.06 118 LEU A N 1
ATOM 954 C CA . LEU A 1 118 ? -6.217 1.596 6.783 1.00 86.06 118 LEU A CA 1
ATOM 955 C C . LEU A 1 118 ? -6.306 3.108 6.979 1.00 86.06 118 LEU A C 1
ATOM 957 O O . LEU A 1 118 ? -6.401 3.569 8.114 1.00 86.06 118 LEU A O 1
ATOM 961 N N . LYS A 1 119 ? -6.346 3.876 5.884 1.00 84.56 119 LYS A N 1
ATOM 962 C CA . LYS A 1 119 ? -6.477 5.337 5.926 1.00 84.56 119 LYS A CA 1
ATOM 963 C C . LYS A 1 119 ? -7.759 5.756 6.639 1.00 84.56 119 LYS A C 1
ATOM 965 O O . LYS A 1 119 ? -7.733 6.619 7.510 1.00 84.56 119 LYS A O 1
ATOM 970 N N . PHE A 1 120 ? -8.882 5.113 6.316 1.00 80.06 120 PHE A N 1
ATOM 971 C CA . PHE A 1 120 ? -10.150 5.378 6.990 1.00 80.06 120 PHE A CA 1
ATOM 972 C C . PHE A 1 120 ? -10.083 5.073 8.490 1.00 80.06 120 PHE A C 1
ATOM 974 O O . PHE A 1 120 ? -10.519 5.896 9.294 1.00 80.06 120 PHE A O 1
ATOM 981 N N . ALA A 1 121 ? -9.525 3.924 8.874 1.00 78.62 121 ALA A N 1
ATOM 982 C CA . ALA A 1 121 ? -9.412 3.542 10.275 1.00 78.62 121 ALA A CA 1
ATOM 983 C C . ALA A 1 121 ? -8.495 4.485 11.060 1.00 78.62 121 ALA A C 1
ATOM 985 O O . ALA A 1 121 ? -8.860 4.928 12.144 1.00 78.62 121 ALA A O 1
ATOM 986 N N . PHE A 1 122 ? -7.345 4.866 10.508 1.00 80.81 122 PHE A N 1
ATOM 987 C CA . PHE A 1 122 ? -6.423 5.777 11.186 1.00 80.81 122 PHE A CA 1
ATOM 988 C C . PHE A 1 122 ? -6.971 7.208 11.277 1.00 80.81 122 PHE A C 1
ATOM 990 O O . PHE A 1 122 ? -6.800 7.849 12.314 1.00 80.81 122 PHE A O 1
ATOM 997 N N . ASN A 1 123 ? -7.722 7.674 10.272 1.00 75.25 123 ASN A N 1
ATOM 998 C CA . ASN A 1 123 ? -8.301 9.023 10.270 1.00 75.25 123 ASN A CA 1
ATOM 999 C C . ASN A 1 123 ? -9.566 9.139 11.128 1.00 75.25 123 ASN A C 1
ATOM 1001 O O . ASN A 1 123 ? -9.763 10.145 11.807 1.00 75.25 123 ASN A O 1
ATOM 1005 N N . LYS A 1 124 ? -10.442 8.127 11.103 1.00 67.75 124 LYS A N 1
ATOM 1006 C CA . LYS A 1 124 ? -11.717 8.140 11.839 1.00 67.75 124 LYS A CA 1
ATOM 1007 C C . LYS A 1 124 ? -11.583 7.605 13.263 1.00 67.75 124 LYS A C 1
ATOM 1009 O O . LYS A 1 124 ? -12.285 8.071 14.157 1.00 67.75 124 LYS A O 1
ATOM 1014 N N . GLU A 1 125 ? -10.704 6.629 13.478 1.00 58.88 125 GLU A N 1
ATOM 1015 C CA . GLU A 1 125 ? -10.554 5.899 14.740 1.00 58.88 125 GLU A CA 1
ATOM 1016 C C . GLU A 1 125 ? -9.177 6.094 15.387 1.00 58.88 125 GLU A C 1
ATOM 1018 O O . GLU A 1 125 ? -8.769 5.257 16.190 1.00 58.88 125 GLU A O 1
ATOM 1023 N N . GLY A 1 126 ? -8.472 7.199 15.103 1.00 51.94 126 GLY A N 1
ATOM 1024 C CA . GLY A 1 126 ? -7.100 7.477 15.569 1.00 51.94 126 GLY A CA 1
ATOM 1025 C C . GLY A 1 126 ? -6.831 7.353 17.083 1.00 51.94 126 GLY A C 1
ATOM 1026 O O . GLY A 1 126 ? -5.680 7.408 17.499 1.00 51.94 126 GLY A O 1
ATOM 1027 N N . ASN A 1 127 ? -7.865 7.125 17.901 1.00 48.84 127 ASN A N 1
ATOM 1028 C CA . ASN A 1 127 ? -7.800 6.885 19.346 1.00 48.84 127 ASN A CA 1
ATOM 1029 C C . ASN A 1 127 ? -8.362 5.522 19.820 1.00 48.84 127 ASN A C 1
ATOM 1031 O O . ASN A 1 127 ? -8.445 5.302 21.026 1.00 48.84 127 ASN A O 1
ATOM 1035 N N . VAL A 1 128 ? -8.786 4.613 18.933 1.00 52.47 128 VAL A N 1
ATOM 1036 C CA . VAL A 1 128 ? -9.383 3.312 19.326 1.00 52.47 128 VAL A CA 1
ATOM 1037 C C . VAL A 1 128 ? -8.372 2.164 19.258 1.00 52.47 128 VAL A C 1
ATOM 1039 O O . VAL A 1 128 ? -8.506 1.182 19.989 1.00 52.47 128 VAL A O 1
ATOM 1042 N N . LEU A 1 129 ? -7.345 2.281 18.413 1.00 63.69 129 LEU A N 1
ATOM 1043 C CA . LEU A 1 129 ? -6.328 1.248 18.231 1.00 63.69 129 LEU A CA 1
ATOM 1044 C C . LEU A 1 129 ? -5.100 1.549 19.081 1.00 63.69 129 LEU A C 1
ATOM 1046 O O . LEU A 1 129 ? -4.340 2.479 18.807 1.00 63.69 129 LEU A O 1
ATOM 1050 N N . ASP A 1 130 ? -4.901 0.729 20.108 1.00 70.75 130 ASP A N 1
ATOM 1051 C CA . ASP A 1 130 ? -3.777 0.835 21.035 1.00 70.75 130 ASP A CA 1
ATOM 1052 C C . ASP A 1 130 ? -2.494 0.256 20.409 1.00 70.75 130 ASP A C 1
ATOM 1054 O O . ASP A 1 130 ? -1.976 -0.790 20.805 1.00 70.75 130 ASP A O 1
ATOM 1058 N N . PHE A 1 131 ? -2.016 0.896 19.334 1.00 76.56 131 PHE A N 1
ATOM 1059 C CA . PHE A 1 131 ? -0.703 0.583 18.776 1.00 76.56 131 PHE A CA 1
ATOM 1060 C C . PHE A 1 131 ? 0.383 0.980 19.787 1.00 76.56 131 PHE A C 1
ATOM 1062 O O . PHE A 1 131 ? 0.348 2.113 20.279 1.00 76.56 131 PHE A O 1
ATOM 1069 N N . PRO A 1 132 ? 1.384 0.115 20.043 1.00 83.12 132 PRO A N 1
ATOM 1070 C CA . PRO A 1 132 ? 2.497 0.448 20.927 1.00 83.12 132 PRO A CA 1
ATOM 1071 C C . PRO A 1 132 ? 3.219 1.729 20.490 1.00 83.12 132 PRO A C 1
ATOM 1073 O O . PRO A 1 132 ? 3.424 1.949 19.297 1.00 83.12 132 PRO A O 1
ATOM 1076 N N . ASP A 1 133 ? 3.697 2.542 21.432 1.00 82.69 133 ASP A N 1
ATOM 1077 C CA . ASP A 1 133 ? 4.408 3.790 21.100 1.00 82.69 133 ASP A CA 1
ATOM 1078 C C . ASP A 1 133 ? 5.663 3.557 20.251 1.00 82.69 133 ASP A C 1
ATOM 1080 O O . ASP A 1 133 ? 5.974 4.344 19.357 1.00 82.69 133 ASP A O 1
ATOM 1084 N N . ALA A 1 134 ? 6.358 2.437 20.478 1.00 84.00 134 ALA A N 1
ATOM 1085 C CA . ALA A 1 134 ? 7.471 2.013 19.634 1.00 84.00 134 ALA A CA 1
ATOM 1086 C C . ALA A 1 134 ? 7.028 1.805 18.177 1.00 84.00 134 ALA A C 1
ATOM 1088 O O . ALA A 1 134 ? 7.720 2.226 17.259 1.00 84.00 134 ALA A O 1
ATOM 1089 N N . PHE A 1 135 ? 5.835 1.246 17.954 1.00 84.19 135 PHE A N 1
ATOM 1090 C CA . PHE A 1 135 ? 5.281 1.065 16.614 1.00 84.19 135 PHE A CA 1
ATOM 1091 C C . PHE A 1 135 ? 5.035 2.414 15.927 1.00 84.19 135 PHE A C 1
ATOM 1093 O O . PHE A 1 135 ? 5.488 2.624 14.806 1.00 84.19 135 PHE A O 1
ATOM 1100 N N . LYS A 1 136 ? 4.391 3.358 16.626 1.00 83.94 136 LYS A N 1
ATOM 1101 C CA . LYS A 1 136 ? 4.090 4.713 16.120 1.00 83.94 136 LYS A CA 1
ATOM 1102 C C . LYS A 1 136 ? 5.339 5.568 15.869 1.00 83.94 136 LYS A C 1
ATOM 1104 O O . LYS A 1 136 ? 5.270 6.565 15.151 1.00 83.94 136 LYS A O 1
ATOM 1109 N N . ARG A 1 137 ? 6.474 5.213 16.475 1.00 84.25 137 ARG A N 1
ATOM 1110 C CA . ARG A 1 137 ? 7.757 5.904 16.298 1.00 84.25 137 ARG A CA 1
ATOM 1111 C C . ARG A 1 137 ? 8.619 5.260 15.214 1.00 84.25 137 ARG A C 1
ATOM 1113 O O . ARG A 1 137 ? 9.104 5.965 14.335 1.00 84.25 137 ARG A O 1
ATOM 1120 N N . ASP A 1 138 ? 8.811 3.947 15.289 1.00 85.94 138 ASP A N 1
ATOM 1121 C CA . ASP A 1 138 ? 9.863 3.248 14.549 1.00 85.94 138 ASP A CA 1
ATOM 1122 C C . ASP A 1 138 ? 9.387 2.814 13.154 1.00 85.94 138 ASP A C 1
ATOM 1124 O O . ASP A 1 138 ? 10.129 2.937 12.181 1.00 85.94 138 ASP A O 1
ATOM 1128 N N . VAL A 1 139 ? 8.131 2.370 13.019 1.00 85.94 139 VAL A N 1
ATOM 1129 C CA . VAL A 1 139 ? 7.598 1.862 11.741 1.00 85.94 139 VAL A CA 1
ATOM 1130 C C . VAL A 1 139 ? 7.438 2.963 10.686 1.00 85.94 139 VAL A C 1
ATOM 1132 O O . VAL A 1 139 ? 7.862 2.742 9.550 1.00 85.94 139 VAL A O 1
ATOM 1135 N N . PRO A 1 140 ? 6.910 4.163 11.006 1.00 87.62 140 PRO A N 1
ATOM 1136 C CA . PRO A 1 140 ? 6.861 5.250 10.034 1.00 87.62 140 PRO A CA 1
ATOM 1137 C C . PRO A 1 140 ? 8.248 5.674 9.546 1.00 87.62 140 PRO A C 1
ATOM 1139 O O . PRO A 1 140 ? 8.429 5.903 8.354 1.00 87.62 140 PRO A O 1
ATOM 1142 N N . MET A 1 141 ? 9.241 5.731 10.442 1.00 87.50 141 MET A N 1
ATOM 1143 C CA . MET A 1 141 ? 10.613 6.075 10.061 1.00 87.50 141 MET A CA 1
ATOM 1144 C C . MET A 1 141 ? 11.220 5.004 9.152 1.00 87.50 141 MET A C 1
ATOM 1146 O O . MET A 1 141 ? 11.781 5.328 8.109 1.00 87.50 141 MET A O 1
ATOM 1150 N N . PHE A 1 142 ? 11.022 3.727 9.486 1.00 87.88 142 PHE A N 1
ATOM 1151 C CA . PHE A 1 142 ? 11.438 2.621 8.631 1.00 87.88 142 PHE A CA 1
ATOM 1152 C C . PHE A 1 142 ? 10.812 2.707 7.230 1.00 87.88 142 PHE A C 1
ATOM 1154 O O . PHE A 1 142 ? 11.507 2.504 6.238 1.00 87.88 142 PHE A O 1
ATOM 1161 N N . ALA A 1 143 ? 9.526 3.055 7.115 1.00 88.06 143 ALA A N 1
ATOM 1162 C CA . ALA A 1 143 ? 8.875 3.231 5.815 1.00 88.06 143 ALA A CA 1
ATOM 1163 C C . ALA A 1 143 ? 9.519 4.364 4.989 1.00 88.06 143 ALA A C 1
ATOM 1165 O O . ALA A 1 143 ? 9.745 4.201 3.789 1.00 88.06 143 ALA A O 1
ATOM 1166 N N . VAL A 1 144 ? 9.878 5.484 5.628 1.00 89.44 144 VAL A N 1
ATOM 1167 C CA . VAL A 1 144 ? 10.606 6.593 4.980 1.00 89.44 144 VAL A CA 1
ATOM 1168 C C . VAL A 1 144 ? 12.005 6.160 4.536 1.00 89.44 144 VAL A C 1
ATOM 1170 O O . VAL A 1 144 ? 12.439 6.513 3.440 1.00 89.44 144 VAL A O 1
ATOM 1173 N N . GLU A 1 145 ? 12.709 5.353 5.332 1.00 89.50 145 GLU A N 1
ATOM 1174 C CA . GLU A 1 145 ? 14.004 4.785 4.936 1.00 89.50 145 GLU A CA 1
ATOM 1175 C C . GLU A 1 145 ? 13.887 3.876 3.705 1.00 89.50 145 GLU A C 1
ATOM 1177 O O . GLU A 1 145 ? 14.763 3.905 2.837 1.00 89.50 145 GLU A O 1
ATOM 1182 N N . GLN A 1 146 ? 12.809 3.091 3.591 1.00 89.06 146 GLN A N 1
ATOM 1183 C CA . GLN A 1 146 ? 12.548 2.294 2.387 1.00 89.06 146 GLN A CA 1
ATOM 1184 C C . GLN A 1 146 ? 12.301 3.185 1.168 1.00 89.06 146 GLN A C 1
ATOM 1186 O O . GLN A 1 146 ? 12.864 2.925 0.105 1.00 89.06 146 GLN A O 1
ATOM 1191 N N . LEU A 1 147 ? 11.533 4.269 1.326 1.00 88.88 147 LEU A N 1
ATO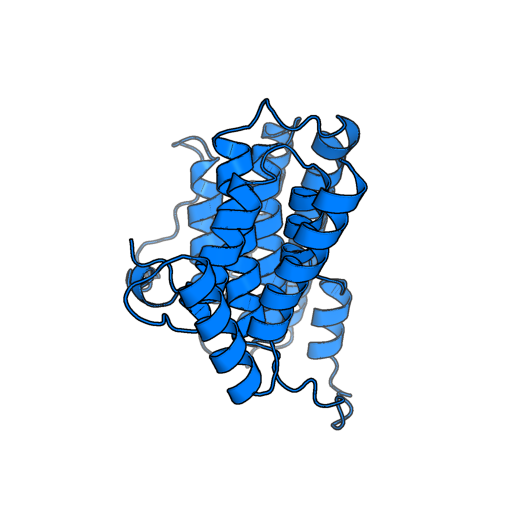M 1192 C CA . LEU A 1 147 ? 11.325 5.246 0.254 1.00 88.88 147 LEU A CA 1
ATOM 1193 C C . LEU A 1 147 ? 12.655 5.858 -0.196 1.00 88.88 147 LEU A C 1
ATOM 1195 O O . LEU A 1 147 ? 12.952 5.856 -1.386 1.00 88.88 147 LEU A O 1
ATOM 1199 N N . ARG A 1 148 ? 13.502 6.282 0.749 1.00 89.56 148 ARG A N 1
ATOM 1200 C CA . ARG A 1 148 ? 14.849 6.803 0.467 1.00 89.56 148 ARG A CA 1
ATOM 1201 C C . ARG A 1 148 ? 15.690 5.809 -0.335 1.00 89.56 148 ARG A C 1
ATOM 1203 O O . ARG A 1 148 ? 16.303 6.194 -1.327 1.00 89.56 148 ARG A O 1
ATOM 1210 N N . LYS A 1 149 ? 15.715 4.534 0.068 1.00 87.50 149 LYS A N 1
ATOM 1211 C CA . LYS A 1 149 ? 16.452 3.480 -0.654 1.00 87.50 149 LYS A CA 1
ATOM 1212 C C . LYS A 1 149 ? 15.943 3.306 -2.080 1.00 87.50 149 LYS A C 1
ATOM 1214 O O . LYS A 1 149 ? 16.754 3.215 -2.997 1.00 87.50 149 LYS A O 1
ATOM 1219 N N . ILE A 1 150 ? 14.624 3.293 -2.270 1.00 84.88 150 ILE A N 1
ATOM 1220 C CA . ILE A 1 150 ? 14.025 3.225 -3.603 1.00 84.88 150 ILE A CA 1
ATOM 1221 C C . ILE A 1 150 ? 14.440 4.435 -4.436 1.00 84.88 150 ILE A C 1
ATOM 1223 O O . ILE A 1 150 ? 14.901 4.235 -5.551 1.00 84.88 150 ILE A O 1
ATOM 1227 N N . CYS A 1 151 ? 14.351 5.661 -3.915 1.00 83.50 151 CYS A N 1
ATOM 1228 C CA . CYS A 1 151 ? 14.751 6.862 -4.656 1.00 83.50 151 CYS A CA 1
ATOM 1229 C C . CYS A 1 151 ? 16.204 6.778 -5.151 1.00 83.50 151 CYS A C 1
ATOM 1231 O O . CYS A 1 151 ? 16.474 7.069 -6.315 1.00 83.50 151 CYS A O 1
ATOM 1233 N N . VAL A 1 152 ? 17.126 6.302 -4.305 1.00 84.50 152 VAL A N 1
ATOM 1234 C CA . VAL A 1 152 ? 18.531 6.074 -4.689 1.00 84.50 152 VAL A CA 1
ATOM 1235 C C . VAL A 1 152 ? 18.645 5.017 -5.793 1.00 84.50 152 VAL A C 1
ATOM 1237 O O . VAL A 1 152 ? 19.334 5.235 -6.786 1.00 84.50 152 VAL A O 1
ATOM 1240 N N . LEU A 1 153 ? 17.936 3.890 -5.666 1.00 82.00 153 LEU A N 1
ATOM 1241 C CA . LEU A 1 153 ? 17.938 2.838 -6.688 1.00 82.00 153 LEU A CA 1
ATOM 1242 C C . LEU A 1 153 ? 17.344 3.312 -8.018 1.00 82.00 153 LEU A C 1
ATOM 1244 O O . LEU A 1 153 ? 17.845 2.932 -9.076 1.00 82.00 153 LEU A O 1
ATOM 1248 N N . LEU A 1 154 ? 16.285 4.121 -7.982 1.00 77.00 154 LEU A N 1
ATOM 1249 C CA . LEU A 1 154 ? 15.670 4.702 -9.173 1.00 77.00 154 LEU A CA 1
ATOM 1250 C C . LEU A 1 154 ? 16.662 5.629 -9.879 1.00 77.00 154 LEU A C 1
ATOM 1252 O O . LEU A 1 154 ? 16.892 5.450 -11.073 1.00 77.00 154 LEU A O 1
ATOM 1256 N N . LYS A 1 155 ? 17.333 6.511 -9.127 1.00 77.44 155 LYS A N 1
ATOM 1257 C CA . LYS A 1 155 ? 18.391 7.391 -9.639 1.00 77.44 155 LYS A CA 1
ATOM 1258 C C . LYS A 1 155 ? 19.498 6.603 -10.340 1.00 77.44 155 LYS A C 1
ATOM 1260 O O . LYS A 1 155 ? 19.819 6.866 -11.498 1.00 77.44 155 LYS A O 1
ATOM 1265 N N . ASP A 1 156 ? 20.044 5.592 -9.668 1.00 76.25 156 ASP A N 1
ATOM 1266 C CA . ASP A 1 156 ? 21.139 4.782 -10.207 1.00 76.25 156 ASP A CA 1
ATOM 1267 C C . ASP A 1 156 ? 20.741 4.020 -11.479 1.00 76.25 156 ASP A C 1
ATOM 1269 O O . ASP A 1 156 ? 21.569 3.826 -12.374 1.00 76.25 156 ASP A O 1
ATOM 1273 N N . ASN A 1 157 ? 19.489 3.564 -11.571 1.00 71.06 157 ASN A N 1
ATOM 1274 C CA . ASN A 1 157 ? 18.999 2.788 -12.709 1.00 71.06 157 ASN A CA 1
ATOM 1275 C C . ASN A 1 157 ? 18.529 3.649 -13.881 1.00 71.06 157 ASN A C 1
ATOM 1277 O O . ASN A 1 157 ? 18.680 3.222 -15.025 1.00 71.06 157 ASN A O 1
ATOM 1281 N N . GLU A 1 158 ? 17.995 4.841 -13.631 1.00 67.31 158 GLU A N 1
ATOM 1282 C CA . GLU A 1 158 ? 17.617 5.796 -14.673 1.00 67.31 158 GLU A CA 1
ATOM 1283 C C . GLU A 1 158 ? 18.856 6.356 -15.378 1.00 67.31 158 GLU A C 1
ATOM 1285 O O . GLU A 1 158 ? 18.920 6.352 -16.607 1.00 67.31 158 GLU A O 1
ATOM 1290 N N . VAL A 1 159 ? 19.909 6.681 -14.615 1.00 59.47 159 VAL A N 1
ATOM 1291 C CA . VAL A 1 159 ? 21.215 7.089 -15.163 1.00 59.47 159 VAL A CA 1
ATOM 1292 C C . VAL A 1 159 ? 21.830 5.990 -16.041 1.00 59.47 159 VAL A C 1
ATOM 1294 O O . VAL A 1 159 ? 22.436 6.286 -17.072 1.00 59.47 159 VAL A O 1
ATOM 1297 N N . LYS A 1 160 ? 21.669 4.715 -15.661 1.00 58.84 160 LYS A N 1
ATOM 1298 C CA . LYS A 1 160 ? 22.202 3.565 -16.414 1.00 58.84 160 LYS A CA 1
ATOM 1299 C C . LYS A 1 160 ? 21.361 3.189 -17.636 1.00 58.84 160 LYS A C 1
ATOM 1301 O O . LYS A 1 160 ? 21.911 2.657 -18.596 1.00 58.84 160 LYS A O 1
ATOM 1306 N N . ASN A 1 161 ? 20.055 3.453 -17.617 1.00 58.06 161 ASN A N 1
ATOM 1307 C CA . ASN A 1 161 ? 19.107 3.005 -18.637 1.00 58.06 161 ASN A CA 1
ATOM 1308 C C . ASN A 1 161 ? 18.434 4.191 -19.344 1.00 58.06 161 ASN A C 1
ATOM 1310 O O . ASN A 1 161 ? 17.217 4.359 -19.273 1.00 58.06 161 ASN A O 1
ATOM 1314 N N . GLN A 1 162 ? 19.215 4.956 -20.112 1.00 54.66 162 GLN A N 1
ATOM 1315 C CA . GLN A 1 162 ? 18.737 6.071 -20.954 1.00 54.66 162 GLN A CA 1
ATOM 1316 C C . GLN A 1 162 ? 17.725 5.665 -22.055 1.00 54.66 162 GLN A C 1
ATOM 1318 O O . GLN A 1 162 ? 17.242 6.519 -22.789 1.00 54.66 162 GLN A O 1
ATOM 1323 N N . ASN A 1 163 ? 17.400 4.370 -22.176 1.00 53.81 163 ASN A N 1
ATOM 1324 C CA . ASN A 1 163 ? 16.448 3.808 -23.143 1.00 53.81 163 ASN A CA 1
ATOM 1325 C C . ASN A 1 163 ? 15.070 3.478 -22.544 1.00 53.81 163 ASN A C 1
ATOM 1327 O O . ASN A 1 163 ? 14.246 2.853 -23.217 1.00 53.81 163 ASN A O 1
ATOM 1331 N N . ASN A 1 164 ? 14.802 3.835 -21.287 1.00 56.84 164 ASN A N 1
ATOM 1332 C CA . ASN A 1 164 ? 13.443 3.725 -20.766 1.00 56.84 164 ASN A CA 1
ATOM 1333 C C . ASN A 1 164 ? 12.571 4.759 -21.497 1.00 56.84 164 ASN A C 1
ATOM 1335 O O . ASN A 1 164 ? 12.970 5.911 -21.634 1.00 56.84 164 ASN A O 1
ATOM 1339 N N . GLY A 1 165 ? 11.427 4.331 -22.041 1.00 53.41 165 GLY A N 1
ATOM 1340 C CA . GLY A 1 165 ? 10.526 5.212 -22.791 1.00 53.41 165 GLY A CA 1
ATOM 1341 C C . GLY A 1 165 ? 9.970 6.368 -21.947 1.00 53.41 165 GLY A C 1
ATOM 1342 O O . GLY A 1 165 ? 10.345 6.557 -20.798 1.00 53.41 165 GLY A O 1
ATOM 1343 N N . ILE A 1 166 ? 9.002 7.102 -22.498 1.00 54.91 166 ILE A N 1
ATOM 1344 C CA . ILE A 1 166 ? 8.444 8.356 -21.937 1.00 54.91 166 ILE A CA 1
ATOM 1345 C C . ILE A 1 166 ? 7.911 8.218 -20.489 1.00 54.91 166 ILE A C 1
ATOM 1347 O O . ILE A 1 166 ? 7.764 9.207 -19.784 1.00 54.91 166 ILE A O 1
ATOM 1351 N N . LEU A 1 167 ? 7.629 6.995 -20.029 1.00 57.09 167 LEU A N 1
ATOM 1352 C CA . LEU A 1 167 ? 7.114 6.694 -18.687 1.00 57.09 167 LEU A CA 1
ATOM 1353 C C . LEU A 1 167 ? 8.206 6.272 -17.678 1.00 57.09 167 LEU A C 1
ATOM 1355 O O . LEU A 1 167 ? 7.887 5.806 -16.583 1.00 57.09 167 LEU A O 1
ATOM 1359 N N . GLY A 1 168 ? 9.484 6.384 -18.051 1.00 63.31 168 GLY A N 1
ATOM 1360 C CA . GLY A 1 168 ? 10.625 6.117 -17.177 1.00 63.31 168 GLY A CA 1
ATOM 1361 C C . GLY A 1 168 ? 10.777 4.653 -16.748 1.00 63.31 168 GLY A C 1
ATOM 1362 O O . GLY A 1 168 ? 10.121 3.731 -17.246 1.00 63.31 168 GLY A O 1
ATOM 1363 N N . PHE A 1 169 ? 11.688 4.417 -15.803 1.00 71.00 169 PHE A N 1
ATOM 1364 C CA . PHE A 1 169 ? 12.040 3.081 -15.295 1.00 71.00 169 PHE A CA 1
ATOM 1365 C C . PHE A 1 169 ? 10.896 2.397 -14.521 1.00 71.00 169 PHE A C 1
ATOM 1367 O O . PHE A 1 169 ? 10.791 1.170 -14.484 1.00 71.00 169 PHE A O 1
ATOM 1374 N N . THR A 1 170 ? 10.000 3.196 -13.946 1.00 73.69 170 THR A N 1
ATOM 1375 C CA . THR A 1 170 ? 8.847 2.732 -13.159 1.00 73.69 170 THR A CA 1
ATOM 1376 C C . THR A 1 170 ? 7.645 2.316 -14.012 1.00 73.69 170 THR A C 1
ATOM 1378 O O . THR A 1 170 ? 6.632 1.894 -13.469 1.00 73.69 170 THR A O 1
ATOM 1381 N N . SER A 1 171 ? 7.761 2.358 -15.343 1.00 70.56 171 SER A N 1
ATOM 1382 C CA . SER A 1 171 ? 6.774 1.784 -16.269 1.00 70.56 171 SER A CA 1
ATOM 1383 C C . SER A 1 171 ? 6.714 0.251 -16.245 1.00 70.56 171 SER A C 1
ATOM 1385 O O . SER A 1 171 ? 5.745 -0.343 -16.718 1.00 70.56 171 SER A O 1
ATOM 1387 N N . ARG A 1 172 ? 7.731 -0.419 -15.685 1.00 75.12 172 ARG A N 1
ATOM 1388 C CA . ARG A 1 172 ? 7.741 -1.880 -15.528 1.00 75.12 172 ARG A CA 1
ATOM 1389 C C . ARG A 1 172 ? 6.759 -2.298 -14.418 1.00 75.12 172 ARG A C 1
ATOM 1391 O O . ARG A 1 172 ? 6.930 -1.817 -13.300 1.00 75.12 172 ARG A O 1
ATOM 1398 N N . PRO A 1 173 ? 5.814 -3.233 -14.652 1.00 74.19 173 PRO A N 1
ATOM 1399 C CA . PRO A 1 173 ? 4.758 -3.573 -13.687 1.00 74.19 173 PRO A CA 1
ATOM 1400 C C . PRO A 1 173 ? 5.253 -3.954 -12.285 1.00 74.19 173 PRO A C 1
ATOM 1402 O O . PRO A 1 173 ? 4.762 -3.422 -11.294 1.00 74.19 173 PRO A O 1
ATOM 1405 N N . THR A 1 174 ? 6.271 -4.817 -12.183 1.00 78.31 174 THR A N 1
ATOM 1406 C CA . THR A 1 174 ? 6.849 -5.209 -10.886 1.00 78.31 174 THR A CA 1
ATOM 1407 C C . THR A 1 174 ? 7.433 -4.003 -10.141 1.00 78.31 174 THR A C 1
ATOM 1409 O O . THR A 1 174 ? 7.222 -3.840 -8.942 1.00 78.31 174 THR A O 1
ATOM 1412 N N . ILE A 1 175 ? 8.136 -3.122 -10.858 1.00 80.06 175 ILE A N 1
ATOM 1413 C CA . ILE A 1 175 ? 8.767 -1.928 -10.282 1.00 80.06 175 ILE A CA 1
ATOM 1414 C C . ILE A 1 175 ? 7.699 -0.923 -9.861 1.00 80.06 175 ILE A C 1
ATOM 1416 O O . ILE A 1 175 ? 7.769 -0.388 -8.758 1.00 80.06 175 ILE A O 1
ATOM 1420 N N . PHE A 1 176 ? 6.680 -0.723 -10.698 1.00 82.62 176 PHE A N 1
ATOM 1421 C CA . PHE A 1 176 ? 5.526 0.106 -10.382 1.00 82.62 176 PHE A CA 1
ATOM 1422 C C . PHE A 1 176 ? 4.881 -0.320 -9.062 1.00 82.62 176 PHE A C 1
ATOM 1424 O O . PHE A 1 176 ? 4.739 0.507 -8.166 1.00 82.62 176 PHE A O 1
ATOM 1431 N N . ILE A 1 177 ? 4.544 -1.608 -8.913 1.00 82.50 177 ILE A N 1
ATOM 1432 C CA . ILE A 1 177 ? 3.885 -2.132 -7.707 1.00 82.50 177 ILE A CA 1
ATOM 1433 C C . ILE A 1 177 ? 4.767 -1.937 -6.473 1.00 82.50 177 ILE A C 1
ATOM 1435 O O . ILE A 1 177 ? 4.273 -1.501 -5.436 1.00 82.50 177 ILE A O 1
ATOM 1439 N N . VAL A 1 178 ? 6.069 -2.213 -6.568 1.00 86.25 178 VAL A N 1
ATOM 1440 C CA . VAL A 1 178 ? 6.998 -2.041 -5.440 1.00 86.25 178 VAL A CA 1
ATOM 1441 C C . VAL A 1 178 ? 7.075 -0.579 -4.996 1.00 86.25 178 VAL A C 1
ATOM 1443 O O . VAL A 1 178 ? 6.943 -0.288 -3.806 1.00 86.25 178 VAL A O 1
ATOM 1446 N N . VAL A 1 179 ? 7.244 0.349 -5.942 1.00 86.50 179 VAL A N 1
ATOM 1447 C CA . VAL A 1 179 ? 7.305 1.787 -5.636 1.00 86.50 179 VAL A CA 1
ATOM 1448 C C . VAL A 1 179 ? 5.963 2.270 -5.080 1.00 86.50 179 VAL A C 1
ATOM 1450 O O . VAL A 1 179 ? 5.932 2.964 -4.064 1.00 86.50 179 VAL A O 1
ATOM 1453 N N . TYR A 1 180 ? 4.854 1.836 -5.683 1.00 87.06 180 TYR A N 1
ATOM 1454 C CA . TYR A 1 180 ? 3.498 2.135 -5.230 1.00 87.06 180 TYR A CA 1
ATOM 1455 C C . TYR A 1 180 ? 3.275 1.718 -3.772 1.00 87.06 180 TYR A C 1
ATOM 1457 O O . TYR A 1 180 ? 2.882 2.550 -2.953 1.00 87.06 180 TYR A O 1
ATOM 1465 N N . ARG A 1 181 ? 3.598 0.461 -3.428 1.00 88.62 181 ARG A N 1
ATOM 1466 C CA . ARG A 1 181 ? 3.487 -0.104 -2.070 1.00 88.62 181 ARG A CA 1
ATOM 1467 C C . ARG A 1 181 ? 4.245 0.727 -1.039 1.00 88.62 181 ARG A C 1
ATOM 1469 O O . ARG A 1 181 ? 3.724 0.984 0.047 1.00 88.62 181 ARG A O 1
ATOM 1476 N N . VAL A 1 182 ? 5.454 1.182 -1.366 1.00 89.88 182 VAL A N 1
ATOM 1477 C CA . VAL A 1 182 ? 6.247 1.999 -0.439 1.00 89.88 182 VAL A CA 1
ATOM 1478 C C . VAL A 1 182 ? 5.634 3.383 -0.240 1.00 89.88 182 VAL A C 1
ATOM 1480 O O . VAL A 1 182 ? 5.467 3.793 0.909 1.00 89.88 182 VAL A O 1
ATOM 1483 N N . ILE A 1 183 ? 5.214 4.068 -1.310 1.00 89.38 183 ILE A N 1
ATOM 1484 C CA . ILE A 1 183 ? 4.590 5.400 -1.207 1.00 89.38 183 ILE A CA 1
ATOM 1485 C C . ILE A 1 183 ? 3.331 5.344 -0.330 1.00 89.38 183 ILE A C 1
ATOM 1487 O O . ILE A 1 183 ? 3.217 6.093 0.643 1.00 89.38 183 ILE A O 1
ATOM 1491 N N . ILE A 1 184 ? 2.401 4.429 -0.618 1.00 88.50 184 ILE A N 1
ATOM 1492 C CA . ILE A 1 184 ? 1.146 4.325 0.145 1.00 88.50 184 ILE A CA 1
ATOM 1493 C C . ILE A 1 184 ? 1.371 3.874 1.594 1.00 88.50 184 ILE A C 1
ATOM 1495 O O . ILE A 1 184 ? 0.618 4.282 2.479 1.00 88.50 184 ILE A O 1
ATOM 1499 N N . THR A 1 185 ? 2.410 3.068 1.857 1.00 90.38 185 THR A N 1
ATOM 1500 C CA . THR A 1 185 ? 2.780 2.658 3.219 1.00 90.38 185 THR A CA 1
ATOM 1501 C C . THR A 1 185 ? 3.222 3.867 4.026 1.00 90.38 185 THR A C 1
ATOM 1503 O O . THR A 1 185 ? 2.753 4.049 5.148 1.00 90.38 185 THR A O 1
ATOM 1506 N N . VAL A 1 186 ? 4.067 4.728 3.451 1.00 90.56 186 VAL A N 1
ATOM 1507 C CA . VAL A 1 186 ? 4.477 5.978 4.102 1.00 90.56 186 VAL A CA 1
ATOM 1508 C C . VAL A 1 186 ? 3.256 6.866 4.361 1.00 90.56 186 VAL A C 1
ATOM 1510 O O . VAL A 1 186 ? 3.077 7.317 5.491 1.00 90.56 186 VAL A O 1
ATOM 1513 N N . LEU A 1 187 ? 2.377 7.048 3.368 1.00 88.25 187 LEU A N 1
ATOM 1514 C CA . LEU A 1 187 ? 1.158 7.857 3.511 1.00 88.25 187 LEU A CA 1
ATOM 1515 C C . LEU A 1 187 ? 0.252 7.365 4.650 1.00 88.25 187 LEU A C 1
ATOM 1517 O O . LEU A 1 187 ? -0.190 8.160 5.472 1.00 88.25 187 LEU A O 1
ATOM 1521 N N . VAL A 1 188 ? -0.002 6.057 4.744 1.00 88.12 188 VAL A N 1
ATOM 1522 C CA . VAL A 1 188 ? -0.810 5.490 5.840 1.00 88.12 188 VAL A CA 1
ATOM 1523 C C . VAL A 1 188 ? -0.098 5.612 7.191 1.00 88.12 188 VAL A C 1
ATOM 1525 O O . VAL A 1 188 ? -0.731 5.936 8.194 1.00 88.12 188 VAL A O 1
ATOM 1528 N N . MET A 1 189 ? 1.217 5.387 7.243 1.00 87.69 189 MET A N 1
ATOM 1529 C CA . MET A 1 189 ? 1.990 5.472 8.488 1.00 87.69 189 MET A CA 1
ATOM 1530 C C . MET A 1 189 ? 2.068 6.891 9.050 1.00 87.69 189 MET A C 1
ATOM 1532 O O . MET A 1 189 ? 2.124 7.069 10.269 1.00 87.69 189 MET A O 1
ATOM 1536 N N . MET A 1 190 ? 2.036 7.905 8.186 1.00 85.94 190 MET A N 1
ATOM 1537 C CA . MET A 1 190 ? 1.998 9.304 8.606 1.00 85.94 190 MET A CA 1
ATOM 1538 C C . MET A 1 190 ? 0.766 9.649 9.445 1.00 85.94 190 MET A C 1
ATOM 1540 O O . MET A 1 190 ? 0.842 10.546 10.290 1.00 85.94 190 MET A O 1
ATOM 1544 N N . GLU A 1 191 ? -0.346 8.934 9.276 1.00 84.25 191 GLU A N 1
ATOM 1545 C CA . GLU A 1 191 ? -1.563 9.204 10.043 1.00 84.25 191 GLU A CA 1
ATOM 1546 C C . GLU A 1 191 ? -1.390 8.879 11.531 1.00 84.25 191 GLU A C 1
ATOM 1548 O O . GLU A 1 191 ? -1.873 9.627 12.384 1.00 84.25 191 GLU A O 1
ATOM 1553 N N . ILE A 1 192 ? -0.598 7.852 11.851 1.00 83.12 192 ILE A N 1
ATOM 1554 C CA . ILE A 1 192 ? -0.375 7.365 13.223 1.00 83.12 192 ILE A CA 1
ATOM 1555 C C . ILE A 1 192 ? 0.980 7.760 13.821 1.00 83.12 192 ILE A C 1
ATOM 1557 O O . ILE A 1 192 ? 1.250 7.449 14.981 1.00 83.12 192 ILE A O 1
ATOM 1561 N N . ALA A 1 193 ? 1.850 8.407 13.046 1.00 85.88 193 ALA A N 1
ATOM 1562 C CA . ALA A 1 193 ? 3.208 8.699 13.479 1.00 85.88 193 ALA A CA 1
ATOM 1563 C C . ALA A 1 193 ? 3.256 9.693 14.651 1.00 85.88 193 ALA A C 1
ATOM 1565 O O . ALA A 1 193 ? 2.662 10.770 14.589 1.00 85.88 193 ALA A O 1
ATOM 1566 N N . SER A 1 194 ? 4.048 9.382 15.683 1.00 84.00 194 SER A N 1
ATOM 1567 C CA . SER A 1 194 ? 4.258 10.293 16.823 1.00 84.00 194 SER A CA 1
ATOM 1568 C C . SER A 1 194 ? 5.148 11.492 16.466 1.00 84.00 194 SER A C 1
ATOM 1570 O O . SER A 1 194 ? 5.000 12.570 17.033 1.00 84.00 194 SER A O 1
ATOM 1572 N N . ASN A 1 195 ? 6.051 11.327 15.492 1.00 84.19 195 ASN A N 1
ATOM 1573 C CA . ASN A 1 195 ? 7.052 12.323 15.090 1.00 84.19 195 ASN A CA 1
ATOM 1574 C C . ASN A 1 195 ? 6.765 12.909 13.694 1.00 84.19 195 ASN A C 1
ATOM 1576 O O . ASN A 1 195 ? 7.662 12.971 12.848 1.00 84.19 195 ASN A O 1
ATOM 1580 N N . LYS A 1 196 ? 5.516 13.329 13.432 1.00 84.12 196 LYS A N 1
ATOM 1581 C CA . LYS A 1 196 ? 5.071 13.762 12.089 1.00 84.12 196 LYS A CA 1
ATOM 1582 C C . LYS A 1 196 ? 5.972 14.827 11.457 1.00 84.12 196 LYS A C 1
ATOM 1584 O O . LYS A 1 196 ? 6.322 14.696 10.294 1.00 84.12 196 LYS A O 1
ATOM 1589 N N . GLN A 1 197 ? 6.402 15.836 12.218 1.00 85.50 197 GLN A N 1
ATOM 1590 C CA . GLN A 1 197 ? 7.233 16.932 11.693 1.00 85.50 197 GLN A CA 1
ATOM 1591 C C . GLN A 1 197 ? 8.594 16.463 11.161 1.00 85.50 197 GLN A C 1
ATOM 1593 O O . GLN A 1 197 ? 9.048 16.942 10.123 1.00 85.50 197 GLN A O 1
ATOM 1598 N N . VAL A 1 198 ? 9.238 15.516 11.851 1.00 87.44 198 VAL A N 1
ATOM 1599 C CA . VAL A 1 198 ? 10.524 14.957 11.409 1.00 87.44 198 VAL A CA 1
ATOM 1600 C C . VAL A 1 198 ? 10.324 14.187 10.107 1.00 87.44 198 VAL A C 1
ATOM 1602 O O . VAL A 1 198 ? 11.038 14.421 9.141 1.00 87.44 198 VAL A O 1
ATOM 1605 N N . ILE A 1 199 ? 9.296 13.338 10.056 1.00 87.25 199 ILE A N 1
ATOM 1606 C CA . ILE A 1 199 ? 8.949 12.541 8.871 1.00 87.25 199 ILE A CA 1
ATOM 1607 C C . ILE A 1 199 ? 8.614 13.437 7.672 1.00 87.25 199 ILE A C 1
ATOM 1609 O O . ILE A 1 199 ? 9.126 13.214 6.580 1.00 87.25 199 ILE A O 1
ATOM 1613 N N . ILE A 1 200 ? 7.817 14.486 7.882 1.00 87.44 200 ILE A N 1
ATOM 1614 C CA . ILE A 1 200 ? 7.470 15.478 6.856 1.00 87.44 200 ILE A CA 1
ATOM 1615 C C . ILE A 1 200 ? 8.729 16.131 6.279 1.00 87.44 200 ILE A C 1
ATOM 1617 O O . ILE A 1 200 ? 8.858 16.244 5.061 1.00 87.44 200 ILE A O 1
ATOM 1621 N N . LYS A 1 201 ? 9.678 16.528 7.136 1.00 87.06 201 LYS A N 1
ATOM 1622 C CA . LYS A 1 201 ? 10.939 17.137 6.699 1.00 87.06 201 LYS A CA 1
ATOM 1623 C C . LYS A 1 201 ? 11.776 16.174 5.852 1.00 87.06 201 LYS A C 1
ATOM 1625 O O . LYS A 1 201 ? 12.300 16.583 4.819 1.00 87.06 201 LYS A O 1
ATOM 1630 N N . GLU A 1 202 ? 11.882 14.917 6.275 1.00 88.19 202 GLU A N 1
ATOM 1631 C CA . GLU A 1 202 ? 12.607 13.869 5.548 1.00 88.19 202 GLU A CA 1
ATOM 1632 C C . GLU A 1 202 ? 11.985 13.607 4.170 1.00 88.19 202 GLU A C 1
ATOM 1634 O O . GLU A 1 202 ? 12.683 13.661 3.160 1.00 88.19 202 GLU A O 1
ATOM 1639 N N . ILE A 1 203 ? 10.664 13.410 4.109 1.00 87.00 203 ILE A N 1
ATOM 1640 C CA . ILE A 1 203 ? 9.935 13.190 2.851 1.00 87.00 203 ILE A CA 1
ATOM 1641 C C . ILE A 1 203 ? 10.099 14.388 1.918 1.00 87.00 203 ILE A C 1
ATOM 1643 O O . ILE A 1 203 ? 10.356 14.213 0.731 1.00 87.00 203 ILE A O 1
ATOM 1647 N N . LYS A 1 204 ? 10.008 15.611 2.446 1.00 84.94 204 LYS A N 1
ATOM 1648 C CA . LYS A 1 204 ? 10.189 16.819 1.642 1.00 84.94 204 LYS A CA 1
ATOM 1649 C C . LYS A 1 204 ? 11.598 16.917 1.051 1.00 84.94 204 LYS A C 1
ATOM 1651 O O . LYS A 1 204 ? 11.725 17.271 -0.116 1.00 84.94 204 LYS A O 1
ATOM 1656 N N . SER A 1 205 ? 12.634 16.577 1.824 1.00 86.69 205 SER A N 1
ATOM 1657 C CA . SER A 1 205 ? 14.008 16.490 1.306 1.00 86.69 205 SER A CA 1
ATOM 1658 C C . SER A 1 205 ? 14.091 15.492 0.155 1.00 86.69 205 SER A C 1
ATOM 1660 O O . SER A 1 205 ? 14.593 15.836 -0.908 1.00 86.69 205 SER A O 1
ATOM 1662 N N . LEU A 1 206 ? 13.523 14.295 0.336 1.00 85.62 206 LEU A N 1
ATOM 1663 C CA . LEU A 1 206 ? 13.533 13.244 -0.684 1.00 85.62 206 LEU A CA 1
ATOM 1664 C C . LEU A 1 206 ? 12.820 13.669 -1.969 1.00 85.62 206 LEU A C 1
ATOM 1666 O O . LEU A 1 206 ? 13.337 13.433 -3.055 1.00 85.62 206 LEU A O 1
ATOM 1670 N N . ILE A 1 207 ? 11.646 14.297 -1.868 1.00 81.88 207 ILE A N 1
ATOM 1671 C CA . ILE A 1 207 ? 10.908 14.738 -3.057 1.00 81.88 207 ILE A CA 1
ATOM 1672 C C . ILE A 1 207 ? 11.659 15.867 -3.772 1.00 81.88 207 ILE A C 1
ATOM 1674 O O . ILE A 1 207 ? 11.741 15.854 -4.996 1.00 81.88 207 ILE A O 1
ATOM 1678 N N . ASN A 1 208 ? 12.241 16.816 -3.034 1.00 81.56 208 ASN A N 1
ATOM 1679 C CA . ASN A 1 208 ? 13.052 17.873 -3.638 1.00 81.56 208 ASN A CA 1
ATOM 1680 C C . ASN A 1 208 ? 14.267 17.298 -4.381 1.00 81.56 208 ASN A C 1
ATOM 1682 O O . ASN A 1 208 ? 14.527 17.717 -5.503 1.00 81.56 208 ASN A O 1
ATOM 1686 N N . GLU A 1 209 ? 14.954 16.307 -3.803 1.00 82.06 209 GLU A N 1
ATOM 1687 C CA . GLU A 1 209 ? 16.059 15.596 -4.463 1.00 82.06 209 GLU A CA 1
ATOM 1688 C C . GLU A 1 209 ? 15.595 14.927 -5.770 1.00 82.06 209 GLU A C 1
ATOM 1690 O O . GLU A 1 209 ? 16.235 15.103 -6.805 1.00 82.06 209 GLU A O 1
ATOM 1695 N N . LEU A 1 210 ? 14.444 14.238 -5.767 1.00 77.62 210 LEU A N 1
ATOM 1696 C CA . LEU A 1 210 ? 13.875 13.626 -6.979 1.00 77.62 210 LEU A CA 1
ATOM 1697 C C . LEU A 1 210 ? 13.587 14.658 -8.084 1.00 77.62 210 LEU A C 1
ATOM 1699 O O . LEU A 1 210 ? 13.838 14.392 -9.261 1.00 77.62 210 LEU A O 1
ATOM 1703 N N . VAL A 1 211 ? 13.060 15.828 -7.705 1.00 75.56 211 VAL A N 1
ATOM 1704 C CA . VAL A 1 211 ? 12.752 16.928 -8.633 1.00 75.56 211 VAL A CA 1
ATOM 1705 C C . VAL A 1 211 ? 14.033 17.562 -9.182 1.00 75.56 211 VAL A C 1
ATOM 1707 O O . VAL A 1 211 ? 14.126 17.799 -10.386 1.00 75.56 211 VAL A O 1
ATOM 1710 N N . GLU A 1 212 ? 15.031 17.813 -8.329 1.00 77.19 212 GLU A N 1
ATOM 1711 C CA . GLU A 1 212 ? 16.341 18.345 -8.734 1.00 77.19 212 GLU A CA 1
ATOM 1712 C C . GLU A 1 212 ? 17.064 17.398 -9.701 1.00 77.19 212 GLU A C 1
ATOM 1714 O O . GLU A 1 212 ? 17.621 17.843 -10.708 1.00 77.19 212 GLU A O 1
ATOM 1719 N N . ASP A 1 213 ? 16.992 16.094 -9.434 1.00 72.56 213 ASP A N 1
ATOM 1720 C CA . ASP A 1 213 ? 17.581 15.044 -10.265 1.00 72.56 213 ASP A CA 1
ATOM 1721 C C . ASP A 1 213 ? 16.784 14.763 -11.555 1.00 72.56 213 ASP A C 1
ATOM 1723 O O . ASP A 1 213 ? 17.257 14.006 -12.405 1.00 72.56 213 ASP A O 1
ATOM 1727 N N . LYS A 1 214 ? 15.608 15.386 -11.736 1.00 72.50 214 LYS A N 1
ATOM 1728 C CA . LYS A 1 214 ? 14.699 15.202 -12.887 1.00 72.50 214 LYS A CA 1
ATOM 1729 C C . LYS A 1 214 ? 14.321 13.738 -13.143 1.00 72.50 214 LYS A C 1
ATOM 1731 O O . LYS A 1 214 ? 14.189 13.325 -14.295 1.00 72.50 214 LYS A O 1
ATOM 1736 N N . ILE A 1 215 ? 14.150 12.972 -12.069 1.00 72.19 215 ILE A N 1
ATOM 1737 C CA . ILE A 1 215 ? 13.787 11.553 -12.130 1.00 72.19 215 ILE A CA 1
ATOM 1738 C C . ILE A 1 215 ? 12.356 11.410 -12.653 1.00 72.19 215 ILE A C 1
ATOM 1740 O O . ILE A 1 215 ? 11.417 11.965 -12.076 1.00 72.19 215 ILE A O 1
ATOM 1744 N N . GLN A 1 216 ? 12.171 10.651 -13.735 1.00 69.44 216 GLN A N 1
ATOM 1745 C CA . GLN A 1 216 ? 10.853 10.409 -14.319 1.00 69.44 216 GLN A CA 1
ATOM 1746 C C . GLN A 1 216 ? 10.196 9.172 -13.697 1.00 69.44 216 GLN A C 1
ATOM 1748 O O . GLN A 1 216 ? 10.541 8.021 -13.991 1.00 69.44 216 GLN A O 1
ATOM 1753 N N . LEU A 1 217 ? 9.193 9.407 -12.847 1.00 73.69 217 LEU A N 1
ATOM 1754 C CA . LEU A 1 217 ? 8.290 8.354 -12.385 1.00 73.69 217 LEU A CA 1
ATOM 1755 C C . LEU A 1 217 ? 7.070 8.227 -13.302 1.00 73.69 217 LEU A C 1
ATOM 1757 O O . LEU A 1 217 ? 6.667 9.163 -13.991 1.00 73.69 217 LEU A O 1
ATOM 1761 N N . HIS A 1 218 ? 6.439 7.060 -13.243 1.00 75.81 218 HIS A N 1
ATOM 1762 C CA . HIS A 1 218 ? 5.147 6.807 -13.845 1.00 75.81 218 HIS A CA 1
ATOM 1763 C C . HIS A 1 218 ? 4.138 7.855 -13.337 1.00 75.81 218 HIS A C 1
ATOM 1765 O O . HIS A 1 218 ? 4.095 8.084 -12.124 1.00 75.81 218 HIS A O 1
ATOM 1771 N N . PRO A 1 219 ? 3.279 8.437 -14.198 1.00 71.06 219 PRO A N 1
ATOM 1772 C CA . PRO A 1 219 ? 2.359 9.515 -13.820 1.00 71.06 219 PRO A CA 1
ATOM 1773 C C . PRO A 1 219 ? 1.539 9.220 -12.558 1.00 71.06 219 PRO A C 1
ATOM 1775 O O . PRO A 1 219 ? 1.529 10.012 -11.629 1.00 71.06 219 PRO A O 1
ATOM 1778 N N . LEU A 1 220 ? 0.975 8.012 -12.451 1.00 73.31 220 LEU A N 1
ATOM 1779 C CA . LEU A 1 220 ? 0.228 7.589 -11.255 1.00 73.31 220 LEU A CA 1
ATOM 1780 C C . LEU A 1 220 ? 1.047 7.607 -9.951 1.00 73.31 220 LEU A C 1
ATOM 1782 O O . LEU A 1 220 ? 0.497 7.857 -8.881 1.00 73.31 220 LEU A O 1
ATOM 1786 N N . LEU A 1 221 ? 2.346 7.300 -10.020 1.00 78.00 221 LEU A N 1
ATOM 1787 C CA . LEU A 1 221 ? 3.223 7.363 -8.850 1.00 78.00 221 LEU A CA 1
ATOM 1788 C C . LEU A 1 221 ? 3.528 8.813 -8.497 1.00 78.00 221 LEU A C 1
ATOM 1790 O O . LEU A 1 221 ? 3.526 9.139 -7.316 1.00 78.00 221 LEU A O 1
ATOM 1794 N N . ASN A 1 222 ? 3.736 9.670 -9.502 1.00 75.06 222 ASN A N 1
ATOM 1795 C CA . ASN A 1 222 ? 3.886 11.107 -9.296 1.00 75.06 222 ASN A CA 1
ATOM 1796 C C . ASN A 1 222 ? 2.645 11.680 -8.612 1.00 75.06 222 ASN A C 1
ATOM 1798 O O . ASN A 1 222 ? 2.776 12.265 -7.542 1.00 75.06 222 ASN A O 1
ATOM 1802 N N . ASP A 1 223 ? 1.450 11.457 -9.154 1.00 73.50 223 ASP A N 1
ATOM 1803 C CA . ASP A 1 223 ? 0.215 12.010 -8.591 1.00 73.50 223 ASP A CA 1
ATOM 1804 C C . ASP A 1 223 ? 0.053 11.624 -7.118 1.00 73.50 223 ASP A C 1
ATOM 1806 O O . ASP A 1 223 ? -0.148 12.478 -6.258 1.00 73.50 223 ASP A O 1
ATOM 1810 N N . ILE A 1 224 ? 0.245 10.347 -6.784 1.00 78.81 224 ILE A N 1
ATOM 1811 C CA . ILE A 1 224 ? 0.084 9.869 -5.406 1.00 78.81 224 ILE A CA 1
ATOM 1812 C C . ILE A 1 224 ? 1.208 10.357 -4.491 1.00 78.81 224 ILE A C 1
ATOM 1814 O O . ILE A 1 224 ? 0.946 10.659 -3.326 1.00 78.81 224 ILE A O 1
ATOM 1818 N N . LEU A 1 225 ? 2.438 10.472 -4.993 1.00 79.88 225 LEU A N 1
ATOM 1819 C CA . LEU A 1 225 ? 3.556 11.046 -4.248 1.00 79.88 225 LEU A CA 1
ATOM 1820 C C . LEU A 1 225 ? 3.278 12.523 -3.937 1.00 79.88 225 LEU A C 1
ATOM 1822 O O . LEU A 1 225 ? 3.265 12.934 -2.779 1.00 79.88 225 LEU A O 1
ATOM 1826 N N . PHE A 1 226 ? 3.014 13.329 -4.960 1.00 75.12 226 PHE A N 1
ATOM 1827 C CA . PHE A 1 226 ? 2.898 14.773 -4.819 1.00 75.12 226 PHE A CA 1
ATOM 1828 C C . PHE A 1 226 ? 1.570 15.190 -4.194 1.00 75.12 226 PHE A C 1
ATOM 1830 O O . PHE A 1 226 ? 1.578 15.921 -3.205 1.00 75.12 226 PHE A O 1
ATOM 1837 N N . GLU A 1 227 ? 0.429 14.726 -4.709 1.00 74.69 227 GLU A N 1
ATOM 1838 C CA . GLU A 1 227 ? -0.869 15.053 -4.112 1.00 74.69 227 GLU A CA 1
ATOM 1839 C C . GLU A 1 227 ? -0.986 14.441 -2.719 1.00 74.69 227 GLU A C 1
ATOM 1841 O O . GLU A 1 227 ? -1.381 15.138 -1.786 1.00 74.69 227 GLU A O 1
ATOM 1846 N N . GLY A 1 228 ? -0.582 13.179 -2.539 1.00 72.62 228 GLY A N 1
ATOM 1847 C CA . GLY A 1 228 ? -0.656 12.495 -1.248 1.00 72.62 228 GLY A CA 1
ATOM 1848 C C . GLY A 1 228 ? 0.115 13.221 -0.147 1.00 72.62 228 GLY A C 1
ATOM 1849 O O . GLY A 1 228 ? -0.448 13.475 0.918 1.00 72.62 228 GLY A O 1
ATOM 1850 N N . PHE A 1 229 ? 1.367 13.621 -0.400 1.00 77.56 229 PHE A N 1
ATOM 1851 C CA . PHE A 1 229 ? 2.176 14.314 0.608 1.00 77.56 229 PHE A CA 1
ATOM 1852 C C . PHE A 1 229 ? 1.854 15.805 0.746 1.00 77.56 229 PHE A C 1
ATOM 1854 O O . PHE A 1 229 ? 1.948 16.332 1.855 1.00 77.56 229 PHE A O 1
ATOM 1861 N N . ASN A 1 230 ? 1.379 16.478 -0.310 1.00 77.12 230 ASN A N 1
ATOM 1862 C CA . ASN A 1 230 ? 0.959 17.883 -0.231 1.00 77.12 230 ASN A CA 1
ATOM 1863 C C . ASN A 1 230 ? -0.195 18.121 0.758 1.00 77.12 230 ASN A C 1
ATOM 1865 O O . ASN A 1 230 ? -0.322 19.231 1.271 1.00 77.12 230 ASN A O 1
ATOM 1869 N N . HIS A 1 231 ? -1.008 17.104 1.070 1.00 73.81 231 HIS A N 1
ATOM 1870 C CA . HIS A 1 231 ? -2.026 17.189 2.129 1.00 73.81 231 HIS A CA 1
ATOM 1871 C C . HIS A 1 231 ? -1.428 17.330 3.538 1.00 73.81 231 HIS A C 1
ATOM 1873 O O . HIS A 1 231 ? -2.119 17.771 4.454 1.00 73.81 231 HIS A O 1
ATOM 1879 N N . HIS A 1 232 ? -0.161 16.959 3.719 1.00 69.94 232 HIS A N 1
ATOM 1880 C CA . HIS A 1 232 ? 0.546 17.017 4.996 1.00 69.94 232 HIS A CA 1
ATOM 1881 C C . HIS A 1 232 ? 1.535 18.187 5.091 1.00 69.94 232 HIS A C 1
ATOM 1883 O O . HIS A 1 232 ? 2.190 18.345 6.121 1.00 69.94 232 HIS A O 1
ATOM 1889 N N . PHE A 1 233 ? 1.663 18.988 4.033 1.00 74.50 233 PHE A N 1
ATOM 1890 C CA . PHE A 1 233 ? 2.517 20.168 3.995 1.00 74.50 233 PHE A CA 1
ATOM 1891 C C . PHE A 1 233 ? 1.686 21.432 4.236 1.00 74.50 233 PHE A C 1
ATOM 1893 O O . PHE A 1 233 ? 0.580 21.567 3.712 1.00 74.50 233 PHE A O 1
ATOM 1900 N N . ASP A 1 234 ? 2.240 22.377 4.998 1.00 68.69 234 ASP A N 1
ATOM 1901 C CA . ASP A 1 234 ? 1.669 23.720 5.137 1.00 68.69 234 ASP A CA 1
ATOM 1902 C C . ASP A 1 234 ? 1.603 24.406 3.762 1.00 68.69 234 ASP A C 1
ATOM 1904 O O . ASP A 1 234 ? 2.434 24.115 2.896 1.00 68.69 234 ASP A O 1
ATOM 1908 N N . ASP A 1 235 ? 0.657 25.330 3.559 1.00 63.56 235 ASP A N 1
ATOM 1909 C CA . ASP A 1 235 ? 0.397 25.968 2.255 1.00 63.56 235 ASP A CA 1
ATOM 1910 C C . ASP A 1 235 ? 1.653 26.587 1.617 1.00 63.56 235 ASP A C 1
ATOM 1912 O O . ASP A 1 235 ? 1.908 26.369 0.433 1.00 63.56 235 ASP A O 1
ATOM 1916 N N . ASP A 1 236 ? 2.498 27.246 2.414 1.00 56.62 236 ASP A N 1
ATOM 1917 C CA . ASP A 1 236 ? 3.760 27.868 1.971 1.00 56.62 236 ASP A CA 1
ATOM 1918 C C . ASP A 1 236 ? 4.856 26.850 1.608 1.00 56.62 236 ASP A C 1
ATOM 1920 O O . ASP A 1 236 ? 5.941 27.192 1.137 1.00 56.62 236 ASP A O 1
ATOM 1924 N N . SER A 1 237 ? 4.602 25.575 1.886 1.00 58.78 237 SER A N 1
ATOM 1925 C CA . SER A 1 237 ? 5.577 24.496 1.853 1.00 58.78 237 SER A CA 1
ATOM 1926 C C . SER A 1 237 ? 5.182 23.364 0.898 1.00 58.78 237 SER A C 1
ATOM 1928 O O . SER A 1 237 ? 5.965 22.418 0.753 1.00 58.78 237 SER A O 1
ATOM 1930 N N . LYS A 1 238 ? 4.023 23.486 0.235 1.00 66.56 238 LYS A N 1
ATOM 1931 C CA . LYS A 1 238 ? 3.543 22.574 -0.807 1.00 66.56 238 LYS A CA 1
ATOM 1932 C C . LYS A 1 238 ? 4.501 22.543 -1.991 1.00 66.56 238 LYS A C 1
ATOM 1934 O O . LYS A 1 238 ? 5.066 23.557 -2.398 1.00 66.56 238 LYS A O 1
ATOM 1939 N N . ILE A 1 239 ? 4.665 21.356 -2.555 1.00 64.19 239 ILE A N 1
ATOM 1940 C CA . ILE A 1 239 ? 5.509 21.131 -3.721 1.00 64.19 239 ILE A CA 1
ATOM 1941 C C . ILE A 1 239 ? 4.666 21.451 -4.954 1.00 64.19 239 ILE A C 1
ATOM 1943 O O . ILE A 1 239 ? 3.676 20.771 -5.237 1.00 64.19 239 ILE A O 1
ATOM 1947 N N . ILE A 1 240 ? 5.033 22.530 -5.649 1.00 59.59 240 ILE A N 1
ATOM 1948 C CA . ILE A 1 240 ? 4.373 22.983 -6.875 1.00 59.59 240 ILE A CA 1
ATOM 1949 C C . ILE A 1 240 ? 5.114 22.366 -8.059 1.00 59.59 240 ILE A C 1
ATOM 1951 O O . ILE A 1 240 ? 6.244 22.748 -8.355 1.00 59.59 240 ILE A O 1
ATOM 1955 N N . ILE A 1 241 ? 4.469 21.427 -8.745 1.00 57.34 241 ILE A N 1
ATOM 1956 C CA . ILE A 1 241 ? 4.928 20.942 -10.050 1.00 57.34 241 ILE A CA 1
ATOM 1957 C C . ILE A 1 241 ? 4.418 21.924 -11.109 1.00 57.34 241 ILE A C 1
ATOM 1959 O O . ILE A 1 241 ? 3.252 22.332 -11.061 1.00 57.34 241 ILE A O 1
ATOM 1963 N N . ASN A 1 242 ? 5.269 22.326 -12.056 1.00 47.97 242 ASN A N 1
ATOM 1964 C CA . ASN A 1 242 ? 4.847 23.167 -13.177 1.00 47.97 242 ASN A CA 1
ATOM 1965 C C . ASN A 1 242 ? 3.707 22.485 -13.956 1.00 47.97 242 ASN A C 1
ATOM 1967 O O . ASN A 1 242 ? 3.794 21.315 -14.317 1.00 47.97 242 ASN A O 1
ATOM 1971 N N . ASN A 1 243 ? 2.629 23.235 -14.215 1.00 43.00 243 ASN A N 1
ATOM 1972 C CA . ASN A 1 243 ? 1.381 22.726 -14.802 1.00 43.00 243 ASN A CA 1
ATOM 1973 C C . ASN A 1 243 ? 1.523 22.166 -16.232 1.00 43.00 243 ASN A C 1
ATOM 1975 O O . ASN A 1 243 ? 0.588 21.520 -16.696 1.00 43.00 243 ASN A O 1
ATOM 1979 N N . ASP A 1 244 ? 2.647 22.388 -16.914 1.00 39.22 244 ASP A N 1
ATOM 1980 C CA . ASP A 1 244 ? 2.865 21.917 -18.290 1.00 39.22 244 ASP A CA 1
ATOM 1981 C C . ASP A 1 244 ? 3.074 20.389 -18.384 1.00 39.22 244 ASP A C 1
ATOM 1983 O O . ASP A 1 244 ? 2.988 19.826 -19.472 1.00 39.22 244 ASP A O 1
ATOM 1987 N N . GLU A 1 245 ? 3.288 19.705 -17.252 1.00 41.16 245 GLU A N 1
ATOM 1988 C CA . GLU A 1 245 ? 3.420 18.239 -17.151 1.00 41.16 245 GLU A CA 1
ATOM 1989 C C . GLU A 1 245 ? 2.240 17.573 -16.414 1.00 41.16 245 GLU A C 1
ATOM 1991 O O . GLU A 1 245 ? 2.312 16.403 -16.032 1.00 41.16 245 GLU A O 1
ATOM 1996 N N . LYS A 1 246 ? 1.124 18.289 -16.203 1.00 37.31 246 LYS A N 1
ATOM 1997 C CA . LYS A 1 246 ? -0.101 17.677 -15.668 1.00 37.31 246 LYS A CA 1
ATOM 1998 C C . LYS A 1 246 ? -0.756 16.809 -16.736 1.00 37.31 246 LYS A C 1
ATOM 2000 O O . LYS A 1 246 ? -1.462 17.316 -17.606 1.00 37.31 246 LYS A O 1
ATOM 2005 N N . PHE A 1 247 ? -0.562 15.496 -16.641 1.00 42.19 247 PHE A N 1
ATOM 2006 C CA . PHE A 1 247 ? -1.425 14.548 -17.337 1.00 42.19 247 PHE A CA 1
ATOM 2007 C C . PHE A 1 247 ? -2.860 14.692 -16.811 1.00 42.19 247 PHE A C 1
ATOM 2009 O O . PHE A 1 247 ? -3.091 14.845 -15.612 1.00 42.19 247 PHE A O 1
ATOM 2016 N N . GLU A 1 248 ? -3.816 14.749 -17.739 1.00 37.38 248 GLU A N 1
ATOM 2017 C CA . GLU A 1 248 ? -5.217 15.048 -17.458 1.00 37.38 248 GLU A CA 1
ATOM 2018 C C . GLU A 1 248 ? -5.815 14.129 -16.386 1.00 37.38 248 GLU A C 1
ATOM 2020 O O . GLU A 1 248 ? -5.572 12.924 -16.343 1.00 37.38 248 GLU A O 1
ATOM 2025 N N . LYS A 1 249 ? -6.653 14.743 -15.543 1.00 38.78 249 LYS A N 1
ATOM 20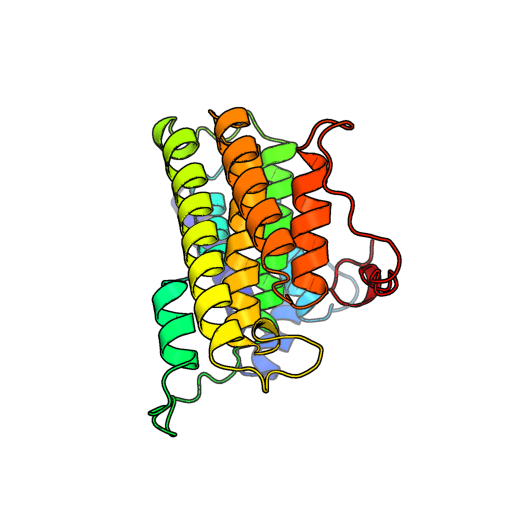26 C CA . LYS A 1 249 ? -7.450 14.148 -14.466 1.00 38.78 249 LYS A CA 1
ATOM 2027 C C . LYS A 1 249 ? -8.484 13.125 -14.976 1.00 38.78 249 LYS A C 1
ATOM 2029 O O . LYS A 1 249 ? -9.682 13.312 -14.789 1.00 38.78 249 LYS A O 1
ATOM 2034 N N . GLU A 1 250 ? -8.053 12.021 -15.572 1.00 37.62 250 GLU A N 1
ATOM 2035 C CA . GLU A 1 250 ? -8.885 10.815 -15.746 1.00 37.62 250 GLU A CA 1
ATOM 2036 C C . GLU A 1 250 ? -8.628 9.773 -14.638 1.00 37.62 250 GLU A C 1
ATOM 2038 O O . GLU A 1 250 ? -9.012 8.609 -14.738 1.00 37.62 250 GLU A O 1
ATOM 2043 N N . PHE A 1 251 ? -8.010 10.212 -13.538 1.00 40.78 251 PHE A N 1
ATOM 2044 C CA . PHE A 1 251 ? -7.664 9.417 -12.360 1.00 40.78 251 PHE A CA 1
ATOM 2045 C C . PHE A 1 251 ? -8.866 8.702 -11.715 1.00 40.78 251 PHE A C 1
ATOM 2047 O O . PHE A 1 251 ? -8.749 7.549 -11.307 1.00 40.78 251 PHE A O 1
ATOM 2054 N N . GLU A 1 252 ? -10.045 9.331 -11.685 1.00 38.50 252 GLU A N 1
ATOM 2055 C CA . GLU A 1 252 ? -11.261 8.747 -11.086 1.00 38.50 252 GLU A CA 1
ATOM 2056 C C . GLU A 1 252 ? -11.828 7.553 -11.877 1.00 38.50 252 GLU A C 1
ATOM 2058 O O . GLU A 1 252 ? -12.701 6.846 -11.381 1.00 38.50 252 GLU A O 1
ATOM 2063 N N . ARG A 1 253 ? -11.346 7.305 -13.103 1.00 37.03 253 ARG A N 1
ATOM 2064 C CA . ARG A 1 253 ? -11.870 6.251 -13.990 1.00 37.03 253 ARG A CA 1
ATOM 2065 C C . ARG A 1 253 ? -10.996 5.002 -14.073 1.00 37.03 253 ARG A C 1
ATOM 2067 O O . ARG A 1 253 ? -11.466 3.979 -14.562 1.00 37.03 253 ARG A O 1
ATOM 2074 N N . LEU A 1 254 ? -9.737 5.075 -13.641 1.00 41.53 254 LEU A N 1
ATOM 2075 C CA . LEU A 1 254 ? -8.750 4.011 -13.874 1.00 41.53 254 LEU A CA 1
ATOM 2076 C C . LEU A 1 254 ? -8.687 2.952 -12.770 1.00 41.53 254 LEU A C 1
ATOM 2078 O O . LEU A 1 254 ? -8.166 1.862 -12.998 1.00 41.53 254 LEU A O 1
ATOM 2082 N N . PHE A 1 255 ? -9.245 3.238 -11.599 1.00 47.16 255 PHE A N 1
ATOM 2083 C CA . PHE A 1 255 ? -9.267 2.326 -10.461 1.00 47.16 255 PHE A CA 1
ATOM 2084 C C . PHE A 1 255 ? -10.677 2.308 -9.891 1.00 47.16 255 PHE A C 1
ATOM 2086 O O . PHE A 1 255 ? -11.352 3.329 -9.939 1.00 47.16 255 PHE A O 1
ATOM 2093 N N . LEU A 1 256 ? -11.112 1.154 -9.383 1.00 41.72 256 LEU A N 1
ATOM 2094 C CA . LEU A 1 256 ? -12.472 0.793 -8.934 1.00 41.72 256 LEU A CA 1
ATOM 2095 C C . LEU A 1 256 ? -13.071 1.673 -7.809 1.00 41.72 256 LEU A C 1
ATOM 2097 O O . LEU A 1 256 ? -13.980 1.274 -7.099 1.00 41.72 256 LEU A O 1
ATOM 2101 N N . LEU A 1 257 ? -12.594 2.897 -7.630 1.00 40.16 257 LEU A N 1
ATOM 2102 C CA . LEU A 1 257 ? -13.106 3.886 -6.700 1.00 40.16 257 LEU A CA 1
ATOM 2103 C C . LEU A 1 257 ? -13.988 4.896 -7.438 1.00 40.16 257 LEU A C 1
ATOM 2105 O O . LEU A 1 257 ? -13.818 6.104 -7.290 1.00 40.16 257 LEU A O 1
ATOM 2109 N N . SER A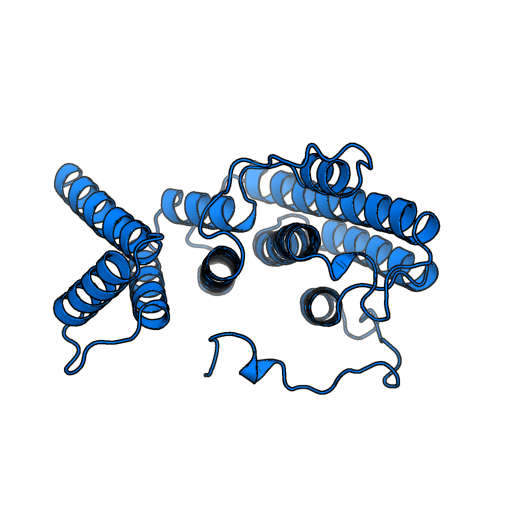 1 258 ? -14.954 4.415 -8.219 1.00 29.53 258 SER A N 1
ATOM 2110 C CA . SER A 1 258 ? -16.109 5.248 -8.543 1.00 29.53 258 SER A CA 1
ATOM 2111 C C . SER A 1 258 ? -16.979 5.367 -7.288 1.00 29.53 258 SER A C 1
ATOM 2113 O O . SER A 1 258 ? -17.606 4.388 -6.889 1.00 29.53 258 SER A O 1
ATOM 2115 N N . SER A 1 259 ? -16.902 6.556 -6.676 1.00 32.59 259 SER A N 1
ATOM 2116 C CA . SER A 1 259 ? -17.879 7.246 -5.805 1.00 32.59 259 SER A CA 1
ATOM 2117 C C . SER A 1 259 ? -18.940 6.411 -5.085 1.00 32.59 259 SER A C 1
ATOM 2119 O O . SER A 1 259 ? -19.849 5.905 -5.780 1.00 32.59 259 SER A O 1
#

Organism: Rhizophagus irregularis (strain DAOM 181602 / DAOM 197198 / MUCL 43194) (NCBI:txid747089)

Radius of gyration: 19.81 Å; chains: 1; bounding box: 53×48×46 Å

InterPro domains:
  IPR051954 tRNA (32-2'-O)-methyltransferase regulator THADA [PTHR14387] (15-222)
  IPR059111 Trm72, C-terminal ARM-like repeat [PF26523] (56-221)

Sequence (259 aa):
MVQIYRKEYQTRSFLVRLAQDDDIDLRHSAALMISEASGLEAPVDCDRAREICFEYMTKSYSKSLYLYVSLLQTITGSDKPDEVINAETNPIRILFVVENPNIYKEDLIDIQLAYKHLKFAFNKEGNVLDFPDAFKRDVPMFAVEQLRKICVLLKDNEVKNQNNGILGFTSRPTIFIVVYRVIITVLVMMEIASNKQVIIKEIKSLINELVEDKIQLHPLLNDILFEGFNHHFDDDSKIIINNDEKFEKEFERLFLLSS

Foldseek 3Di:
DVVVVVVVCVVLVVLLVQCQDLDPVSVQVSQQVLCVVVVHPDGDHSLVSNLSSLVCCCVVCVLPPVVLVVLLCLLQDDDQLVVLLCQVPDPPNPPDDPCPPHPFPSSVSSNVSSLVSLQCSLVVVVPRHCDPLCCLEPVLVVLLVSLLVLLVSLLVVQVVCVPDPPQGPCVDRSSVSSLSSSLSSNLSSLSRHPPNVVSLVSLLVSVVVCVVSVRHHGLVSVCCSQVSSQVSDDPVSRDDDPPVPDDDPPVCPPHPPDD

pLDDT: mean 70.97, std 16.88, range [23.36, 90.56]